Protein AF-0000000080413592 (afdb_homodimer)

Solvent-accessible surface area (backbone atoms only — not comparable to full-atom values): 13537 Å² total; per-residue (Å²): 111,74,52,71,48,70,34,29,38,57,40,75,59,96,87,38,79,43,77,42,75,23,29,29,39,35,50,70,56,34,43,33,32,10,73,42,84,45,82,90,50,17,74,83,45,43,78,46,71,44,56,49,86,39,38,70,55,75,68,53,44,76,41,54,65,94,79,42,78,62,66,44,21,32,40,46,35,25,56,42,82,40,84,34,76,42,81,45,77,44,46,40,28,27,92,36,65,69,54,31,52,51,50,34,50,54,52,32,52,43,43,49,51,47,44,70,75,53,57,64,79,81,118,110,74,52,72,47,71,34,27,37,58,40,74,59,96,88,39,79,45,76,44,75,24,28,30,38,37,50,69,56,33,41,33,33,9,72,42,85,44,82,90,50,18,74,82,45,42,79,47,72,45,57,50,85,39,38,70,56,75,69,54,44,76,42,54,64,92,79,42,79,62,68,44,22,32,40,46,36,26,58,42,81,40,83,35,75,43,80,45,77,43,45,39,27,26,92,37,65,67,53,31,52,50,51,34,50,54,52,31,51,44,42,50,51,46,43,70,74,51,57,64,79,82,116

Radius of gyration: 26.75 Å; Cα contacts (8 Å, |Δi|>4): 473; chains: 2; bounding box: 41×71×56 Å

Foldseek 3Di:
DKDKDWDWDWDQDPNDIDTHIFIWIDDDQKIWGAHDPDPVCGVVRTDDMDRNVQWPDPDKDDDDCVVPVDPPDIDTDGDDDDDDDDDDDDDDDDPDPVVVVVVCVVVVVVVVVCCVVPVPPPD/DKDKDWDWDWDQDPNDIDTHIFIWIDDDQKIWGAHDPDPVCGRVRTDDMDRNVQWPDPDKDDDDCVVPVDPPDIDTDGDDDDDDDDDDDDDDDDPDPVVVVVVCVVVVVVVVVCCVVPVPPPD

Nearest PDB structures (foldseek):
  1btk-assembly1_B  TM=5.386E-01  e=4.229E-02  Homo sapiens
  6tt2-assembly2_B  TM=5.423E-01  e=2.965E-02  Homo sapiens
  6tuh-assembly2_B  TM=6.628E-01  e=2.353E-01  Homo sapiens
  6yyg-assembly1_A  TM=5.760E-01  e=1.750E-01  Homo sapiens
  2pz1-assembly1_A  TM=4.078E-01  e=1.156E-01  Homo sapiens

pLDDT: mean 92.84, std 11.32, range [29.05, 98.88]

Secondary structure (DSSP, 8-state):
-EEEEEEEEEEEETTEEEEEEEEEEEETTEEEEES---TTTTGGGEEEEEEGGGB--SS-EEPPTTT--STTEEEEEEEEEEEEEEEEEEEEE-SSHHHHHHHHHHHHHHHHHHHHHS-----/-EEEEEEEEEEEETTEEEEEEEEEEEETTEEEEES---TTTTGGGEEEEEEGGGB--SS-EEPPTTT--STTEEEEEEEEEEEEEEEEEEEEE-SSHHHHHHHHHHHHHHHHHHHHHS-----

Structure (mmCIF, N/CA/C/O backbone):
data_AF-0000000080413592-model_v1
#
loop_
_entity.id
_entity.type
_entity.pdbx_description
1 polymer 'PH domain-containing protein'
#
loop_
_atom_site.group_PDB
_atom_site.id
_atom_site.type_symbol
_atom_site.label_atom_id
_atom_site.label_alt_id
_atom_site.label_comp_id
_atom_site.label_asym_id
_atom_site.label_entity_id
_atom_site.label_seq_id
_atom_site.pdbx_PDB_ins_code
_atom_site.Cartn_x
_atom_site.Cartn_y
_atom_site.Cartn_z
_atom_site.occupancy
_atom_site.B_iso_or_equiv
_atom_site.auth_seq_id
_atom_site.auth_comp_id
_atom_site.auth_asym_id
_atom_site.auth_atom_id
_atom_site.pdbx_PDB_model_num
ATOM 1 N N . ILE A 1 1 ? 8.672 19.172 24.125 1 90.19 1 ILE A N 1
ATOM 2 C CA . ILE A 1 1 ? 8.227 20.297 23.328 1 90.19 1 ILE A CA 1
ATOM 3 C C . ILE A 1 1 ? 6.719 20.203 23.094 1 90.19 1 ILE A C 1
ATOM 5 O O . ILE A 1 1 ? 6.211 19.141 22.703 1 90.19 1 ILE A O 1
ATOM 9 N N . ARG A 1 2 ? 6.023 21.266 23.531 1 94.88 2 ARG A N 1
ATOM 10 C CA . ARG A 1 2 ? 4.578 21.328 23.344 1 94.88 2 ARG A CA 1
ATOM 11 C C . ARG A 1 2 ? 4.16 22.719 22.875 1 94.88 2 ARG A C 1
ATOM 13 O O . ARG A 1 2 ? 4.723 23.734 23.297 1 94.88 2 ARG A O 1
ATOM 20 N N . HIS A 1 3 ? 3.273 22.844 21.984 1 97.38 3 HIS A N 1
ATOM 21 C CA . HIS A 1 3 ? 2.684 24.094 21.5 1 97.38 3 HIS A CA 1
ATOM 22 C C . HIS A 1 3 ? 1.268 23.859 20.984 1 97.38 3 HIS A C 1
ATOM 24 O O . HIS A 1 3 ? 0.966 22.797 20.438 1 97.38 3 HIS A O 1
ATOM 30 N N . GLU A 1 4 ? 0.384 24.781 21.234 1 97.44 4 GLU A N 1
ATOM 31 C CA . GLU A 1 4 ? -0.983 24.641 20.75 1 97.44 4 GLU A CA 1
ATOM 32 C C . GLU A 1 4 ? -1.531 25.969 20.25 1 97.44 4 GLU A C 1
ATOM 34 O O . GLU A 1 4 ? -1.115 27.031 20.734 1 97.44 4 GLU A O 1
ATOM 39 N N . GLY A 1 5 ? -2.381 26 19.359 1 97.44 5 GLY A N 1
ATOM 40 C CA . GLY A 1 5 ? -3.008 27.172 18.781 1 97.44 5 GLY A CA 1
ATOM 41 C C . GLY A 1 5 ? -3.82 26.859 17.531 1 97.44 5 GLY A C 1
ATOM 42 O O . GLY A 1 5 ? -3.863 25.703 17.094 1 97.44 5 GLY A O 1
ATOM 43 N N . PHE A 1 6 ? -4.48 27.875 17.031 1 97.69 6 PHE A N 1
ATOM 44 C CA . PHE A 1 6 ? -5.301 27.688 15.844 1 97.69 6 PHE A CA 1
ATOM 45 C C . PHE A 1 6 ? -4.43 27.625 14.594 1 97.69 6 PHE A C 1
ATOM 47 O O . PHE A 1 6 ? -3.496 28.422 14.445 1 97.69 6 PHE A O 1
ATOM 54 N N . LEU A 1 7 ? -4.676 26.672 13.695 1 98.5 7 LEU A N 1
ATOM 55 C CA . LEU A 1 7 ? -4.207 26.594 12.32 1 98.5 7 LEU A CA 1
ATOM 56 C C . LEU A 1 7 ? -5.348 26.219 11.375 1 98.5 7 LEU A C 1
ATOM 58 O O . LEU A 1 7 ? -6.363 25.688 11.812 1 98.5 7 LEU A O 1
ATOM 62 N N . THR A 1 8 ? -5.168 26.641 10.188 1 98.5 8 THR A N 1
ATOM 63 C CA . THR A 1 8 ? -6.113 26.234 9.156 1 98.5 8 THR A CA 1
ATOM 64 C C . THR A 1 8 ? -5.465 25.25 8.195 1 98.5 8 THR A C 1
ATOM 66 O O . THR A 1 8 ? -4.512 25.578 7.492 1 98.5 8 THR A O 1
ATOM 69 N N . LEU A 1 9 ? -5.992 23.969 8.227 1 98.5 9 LEU A N 1
ATOM 70 C CA . LEU A 1 9 ? -5.438 22.875 7.445 1 98.5 9 LEU A CA 1
ATOM 71 C C . LEU A 1 9 ? -6.125 22.766 6.09 1 98.5 9 LEU A C 1
ATOM 73 O O . LEU A 1 9 ? -7.355 22.781 6.008 1 98.5 9 LEU A O 1
ATOM 77 N N . PHE A 1 10 ? -5.289 22.688 5.035 1 98.31 10 PHE A N 1
ATOM 78 C CA . PHE A 1 10 ? -5.836 22.391 3.719 1 98.31 10 PHE A CA 1
ATOM 79 C C . PHE A 1 10 ? -6.188 20.906 3.6 1 98.31 10 PHE A C 1
ATOM 81 O O . PHE A 1 10 ? -5.348 20.047 3.859 1 98.31 10 PHE A O 1
ATOM 88 N N . GLN A 1 11 ? -7.418 20.547 3.275 1 96.06 11 GLN A N 1
ATOM 89 C CA . GLN A 1 11 ? -7.906 19.188 3.098 1 96.06 11 GLN A CA 1
ATOM 90 C C . GLN A 1 11 ? -8.508 19 1.711 1 96.06 11 GLN A C 1
ATOM 92 O O . GLN A 1 11 ? -9.18 19.891 1.19 1 96.06 11 GLN A O 1
ATOM 97 N N . GLU A 1 12 ? -8.078 17.859 1.095 1 92.19 12 GLU A N 1
ATOM 98 C CA . GLU A 1 12 ? -8.781 17.469 -0.126 1 92.19 12 GLU A CA 1
ATOM 99 C C . GLU A 1 12 ? -9.906 16.484 0.175 1 92.19 12 GLU A C 1
ATOM 101 O O . GLU A 1 12 ? -9.664 15.383 0.671 1 92.19 12 GLU A O 1
ATOM 106 N N . ILE A 1 13 ? -11.062 16.797 0.027 1 88.44 13 ILE A N 1
ATOM 107 C CA . ILE A 1 13 ? -12.234 15.953 0.249 1 88.44 13 ILE A CA 1
ATOM 108 C C . ILE A 1 13 ? -12.945 15.703 -1.077 1 88.44 13 ILE A C 1
ATOM 110 O O . ILE A 1 13 ? -13.5 16.625 -1.677 1 88.44 13 ILE A O 1
ATOM 114 N N . GLY A 1 14 ? -12.914 14.391 -1.53 1 88.44 14 GLY A N 1
ATOM 115 C CA . GLY A 1 14 ? -13.586 14.039 -2.771 1 88.44 14 GLY A CA 1
ATOM 116 C C . GLY A 1 14 ? -13.031 14.773 -3.979 1 88.44 14 GLY A C 1
ATOM 117 O O . GLY A 1 14 ? -13.781 15.125 -4.891 1 88.44 14 GLY A O 1
ATOM 118 N N . GLY A 1 15 ? -11.82 15.281 -4.023 1 89.19 15 GLY A N 1
ATOM 119 C CA . GLY A 1 15 ? -11.203 15.984 -5.137 1 89.19 15 GLY A CA 1
ATOM 120 C C . GLY A 1 15 ? -11.312 17.5 -5.023 1 89.19 15 GLY A C 1
ATOM 121 O O . GLY A 1 15 ? -10.828 18.219 -5.895 1 89.19 15 GLY A O 1
ATOM 122 N N . PHE A 1 16 ? -12 17.922 -3.951 1 92.81 16 PHE A N 1
ATOM 123 C CA . PHE A 1 16 ? -12.148 19.344 -3.713 1 92.81 16 PHE A CA 1
ATOM 124 C C . PHE A 1 16 ? -11.281 19.781 -2.535 1 92.81 16 PHE A C 1
ATOM 126 O O . PHE A 1 16 ? -11.203 19.094 -1.521 1 92.81 16 PHE A O 1
ATOM 133 N N . GLY A 1 17 ? -10.633 20.844 -2.799 1 94.5 17 GLY A N 1
ATOM 134 C CA . GLY A 1 17 ? -9.805 21.406 -1.747 1 94.5 17 GLY A CA 1
ATOM 135 C C . GLY A 1 17 ? -10.562 22.328 -0.811 1 94.5 17 GLY A C 1
ATOM 136 O O . GLY A 1 17 ? -11.375 23.141 -1.257 1 94.5 17 GLY A O 1
ATOM 137 N N . ALA A 1 18 ? -10.469 22.141 0.498 1 96.5 18 ALA A N 1
ATOM 138 C CA . ALA A 1 18 ? -11.07 22.984 1.528 1 96.5 18 ALA A CA 1
ATOM 139 C C . ALA A 1 18 ? -10.078 23.281 2.643 1 96.5 18 ALA A C 1
ATOM 141 O O . ALA A 1 18 ? -9.211 22.469 2.949 1 96.5 18 ALA A O 1
ATOM 142 N N . TRP A 1 19 ? -10.164 24.578 3.145 1 97.75 19 TRP A N 1
ATOM 143 C CA . TRP A 1 19 ? -9.391 24.953 4.324 1 97.75 19 TRP A CA 1
ATOM 144 C C . TRP A 1 19 ? -10.211 24.766 5.594 1 97.75 19 TRP A C 1
ATOM 146 O O . TRP A 1 19 ? -11.336 25.266 5.688 1 97.75 19 TRP A O 1
ATOM 156 N N . LYS A 1 20 ? -9.68 24.016 6.551 1 97.44 20 LYS A N 1
ATOM 157 C CA . LYS A 1 20 ? -10.391 23.766 7.801 1 97.44 20 LYS A CA 1
ATOM 158 C C . LYS A 1 20 ? -9.617 24.312 9 1 97.44 20 LYS A C 1
ATOM 160 O O . LYS A 1 20 ? -8.516 23.844 9.297 1 97.44 20 LYS A O 1
ATOM 165 N N . ARG A 1 21 ? -10.281 25.281 9.617 1 97.69 21 ARG A N 1
ATOM 166 C CA . ARG A 1 21 ? -9.68 25.828 10.828 1 97.69 21 ARG A CA 1
ATOM 167 C C . ARG A 1 21 ? -9.82 24.859 11.992 1 97.69 21 ARG A C 1
ATOM 169 O O . ARG A 1 21 ? -10.898 24.312 12.227 1 97.69 21 ARG A O 1
ATOM 176 N N . ALA A 1 22 ? -8.719 24.641 12.734 1 97.69 22 ALA A N 1
ATOM 177 C CA . ALA A 1 22 ? -8.711 23.656 13.82 1 97.69 22 ALA A CA 1
ATOM 178 C C . ALA A 1 22 ? -7.75 24.078 14.93 1 97.69 22 ALA A C 1
ATOM 180 O O . ALA A 1 22 ? -6.867 24.906 14.719 1 97.69 22 ALA A O 1
ATOM 181 N N . TRP A 1 23 ? -8.141 23.578 16.141 1 97.62 23 TRP A N 1
ATOM 182 C CA . TRP A 1 23 ? -7.172 23.688 17.219 1 97.62 23 TRP A CA 1
ATOM 183 C C . TRP A 1 23 ? -6.051 22.656 17.047 1 97.62 23 TRP A C 1
ATOM 185 O O . TRP A 1 23 ? -6.301 21.453 17.047 1 97.62 23 TRP A O 1
ATOM 195 N N . CYS A 1 24 ? -4.832 23.109 16.891 1 98.25 24 CYS A N 1
ATOM 196 C CA . CYS A 1 24 ? -3.689 22.25 16.609 1 98.25 24 CYS A CA 1
ATOM 197 C C . CYS A 1 24 ? -2.834 22.062 17.859 1 98.25 24 CYS A C 1
ATOM 199 O O . CYS A 1 24 ? -2.553 23.016 18.578 1 98.25 24 CYS A O 1
ATOM 201 N N . ILE A 1 25 ? -2.518 20.828 18.094 1 97.5 25 ILE A N 1
ATOM 202 C CA . ILE A 1 25 ? -1.703 20.484 19.266 1 97.5 25 ILE A CA 1
ATOM 203 C C . ILE A 1 25 ? -0.419 19.797 18.812 1 97.5 25 ILE A C 1
ATOM 205 O O . ILE A 1 25 ? -0.463 18.719 18.203 1 97.5 25 ILE A O 1
ATOM 209 N N . LEU A 1 26 ? 0.716 20.453 19.078 1 97.94 26 LEU A N 1
ATOM 210 C CA . LEU A 1 26 ? 2.018 19.797 18.953 1 97.94 26 LEU A CA 1
ATOM 211 C C . LEU A 1 26 ? 2.449 19.188 20.281 1 97.94 26 LEU A C 1
ATOM 213 O O . LEU A 1 26 ? 2.652 19.891 21.266 1 97.94 26 LEU A O 1
ATOM 217 N N . LYS A 1 27 ? 2.449 17.938 20.297 1 96.19 27 LYS A N 1
ATOM 218 C CA . LYS A 1 27 ? 2.904 17.188 21.453 1 96.19 27 LYS A CA 1
ATOM 219 C C . LYS A 1 27 ? 3.842 16.047 21.047 1 96.19 27 LYS A C 1
ATOM 221 O O . LYS A 1 27 ? 3.439 15.141 20.328 1 96.19 27 LYS A O 1
ATOM 226 N N . GLY A 1 28 ? 5.086 16.078 21.672 1 95.56 28 GLY A N 1
ATOM 227 C CA . GLY A 1 28 ? 6.082 15.164 21.141 1 95.56 28 GLY A CA 1
ATOM 228 C C . GLY A 1 28 ? 6.383 15.383 19.672 1 95.56 28 GLY A C 1
ATOM 229 O O . GLY A 1 28 ? 6.75 16.5 19.266 1 95.56 28 GLY A O 1
ATOM 230 N N . HIS A 1 29 ? 6.262 14.375 18.891 1 96.69 29 HIS A N 1
ATOM 231 C CA . HIS A 1 29 ? 6.508 14.516 17.453 1 96.69 29 HIS A CA 1
ATOM 232 C C . HIS A 1 29 ? 5.211 14.398 16.656 1 96.69 29 HIS A C 1
ATOM 234 O O . HIS A 1 29 ? 5.234 14.094 15.469 1 96.69 29 HIS A O 1
ATOM 240 N N . HIS A 1 30 ? 4.09 14.617 17.297 1 97.44 30 HIS A N 1
ATOM 241 C CA . HIS A 1 30 ? 2.791 14.562 16.641 1 97.44 30 HIS A CA 1
ATOM 242 C C . HIS A 1 30 ? 2.141 15.945 16.594 1 97.44 30 HIS A C 1
ATOM 244 O O . HIS A 1 30 ? 2.148 16.672 17.594 1 97.44 30 HIS A O 1
ATOM 250 N N . LEU A 1 31 ? 1.635 16.328 15.414 1 97.94 31 LEU A N 1
ATOM 251 C CA . LEU A 1 31 ? 0.744 17.469 15.227 1 97.94 31 LEU A CA 1
ATOM 252 C C . LEU A 1 31 ? -0.7 17 15.055 1 97.94 31 LEU A C 1
ATOM 254 O O . LEU A 1 31 ? -1.047 16.391 14.039 1 97.94 31 LEU A O 1
ATOM 258 N N . SER A 1 32 ? -1.569 17.266 16.016 1 97.62 32 SER A N 1
ATOM 259 C CA . SER A 1 32 ? -2.967 16.844 15.961 1 97.62 32 SER A CA 1
ATOM 260 C C . SER A 1 32 ? -3.893 18.031 15.742 1 97.62 32 SER A C 1
ATOM 262 O O . SER A 1 32 ? -3.705 19.094 16.344 1 97.62 32 SER A O 1
ATOM 264 N N . PHE A 1 33 ? -4.789 17.891 14.82 1 98.06 33 PHE A N 1
ATOM 265 C CA . PHE A 1 33 ? -5.789 18.891 14.508 1 98.06 33 PHE A CA 1
ATOM 266 C C . PHE A 1 33 ? -7.148 18.5 15.07 1 98.06 33 PHE A C 1
ATOM 268 O O . PHE A 1 33 ? -7.723 17.484 14.672 1 98.06 33 PHE A O 1
ATOM 275 N N . CYS A 1 34 ? -7.629 19.312 16.031 1 97.38 34 CYS A N 1
ATOM 276 C CA . CYS A 1 34 ? -8.82 18.984 16.797 1 97.38 34 CYS A CA 1
ATOM 277 C C . CYS A 1 34 ? -9.891 20.062 16.625 1 97.38 34 CYS A C 1
ATOM 279 O O . CYS A 1 34 ? -9.578 21.203 16.266 1 97.38 34 CYS A O 1
ATOM 281 N N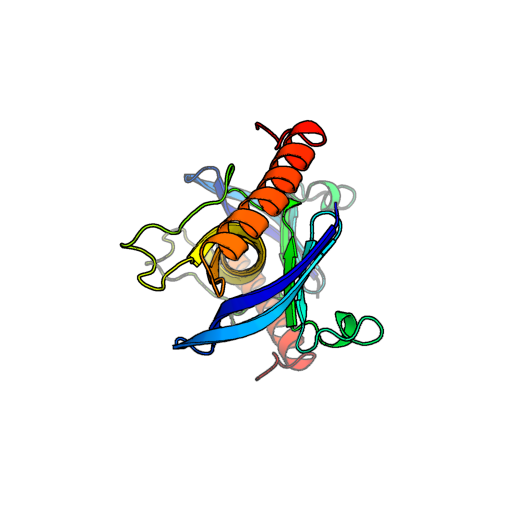 . CYS A 1 35 ? -11.094 19.734 16.812 1 94.25 35 CYS A N 1
ATOM 282 C CA . CYS A 1 35 ? -12.211 20.641 16.531 1 94.25 35 CYS A CA 1
ATOM 283 C C . CYS A 1 35 ? -12.289 21.75 17.562 1 94.25 35 CYS A C 1
ATOM 285 O O . CYS A 1 35 ? -12.719 22.859 17.25 1 94.25 35 CYS A O 1
ATOM 287 N N . TYR A 1 36 ? -11.828 21.453 18.797 1 89.12 36 TYR A N 1
ATOM 288 C CA . TYR A 1 36 ? -12.016 22.453 19.844 1 89.12 36 TYR A CA 1
ATOM 289 C C . TYR A 1 36 ? -10.797 22.5 20.766 1 89.12 36 TYR A C 1
ATOM 291 O O . TYR A 1 36 ? -10.109 21.484 20.953 1 89.12 36 TYR A O 1
ATOM 299 N N . PRO A 1 37 ? -10.484 23.734 21.406 1 89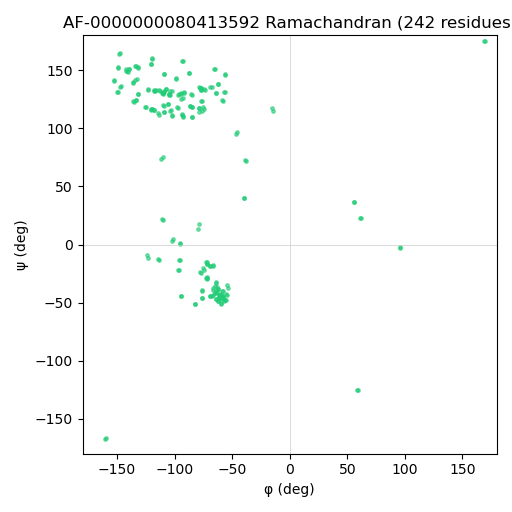.44 37 PRO A N 1
ATOM 300 C CA . PRO A 1 37 ? -9.32 23.922 22.281 1 89.44 37 PRO A CA 1
ATOM 301 C C . PRO A 1 37 ? -9.547 23.375 23.688 1 89.44 37 PRO A C 1
ATOM 303 O O . PRO A 1 37 ? -8.688 23.516 24.562 1 89.44 37 PRO A O 1
ATOM 306 N N . ASP A 1 38 ? -10.609 22.578 23.891 1 86.06 38 ASP A N 1
ATOM 307 C CA . ASP A 1 38 ? -10.883 22.062 25.219 1 86.06 38 ASP A CA 1
ATOM 308 C C . ASP A 1 38 ? -9.938 20.922 25.578 1 86.06 38 ASP A C 1
ATOM 310 O O . ASP A 1 38 ? -9.953 19.875 24.938 1 86.06 38 ASP A O 1
ATOM 314 N N . PRO A 1 39 ? -9.086 21.156 26.594 1 79.75 39 PRO A N 1
ATOM 315 C CA . PRO A 1 39 ? -8.055 20.172 26.953 1 79.75 39 PRO A CA 1
ATOM 316 C C . PRO A 1 39 ? -8.641 18.781 27.234 1 79.75 39 PRO A C 1
ATOM 318 O O . PRO A 1 39 ? -8.008 17.766 26.938 1 79.75 39 PRO A O 1
ATOM 321 N N . GLU A 1 40 ? -9.82 18.734 27.797 1 80.25 40 GLU A N 1
ATOM 322 C CA . GLU A 1 40 ? -10.414 17.453 28.188 1 80.25 40 GLU A CA 1
ATOM 323 C C . GLU A 1 40 ? -10.984 16.719 27 1 80.25 40 GLU A C 1
ATOM 325 O O . GLU A 1 40 ? -11.062 15.484 27 1 80.25 40 GLU A O 1
ATOM 330 N N . ARG A 1 41 ? -11.305 17.406 25.984 1 82.56 41 ARG A N 1
ATOM 331 C CA . ARG A 1 41 ? -12.07 16.766 24.922 1 82.56 41 ARG A CA 1
ATOM 332 C C . ARG A 1 41 ? -11.344 16.891 23.578 1 82.56 41 ARG A C 1
ATOM 334 O O . ARG A 1 41 ? -11.734 16.25 22.594 1 82.56 41 ARG A O 1
ATOM 341 N N . ALA A 1 42 ? -10.289 17.688 23.594 1 81.88 42 ALA A N 1
ATOM 342 C CA . ALA A 1 42 ? -9.688 18.062 22.328 1 81.88 42 ALA A CA 1
ATOM 343 C C . ALA A 1 42 ? -9.203 16.844 21.562 1 81.88 42 ALA A C 1
ATOM 345 O O . ALA A 1 42 ? -9.562 16.656 20.391 1 81.88 42 ALA A O 1
ATOM 346 N N . MET A 1 43 ? -8.5 15.984 22.312 1 85.81 43 MET A N 1
ATOM 347 C CA . MET A 1 43 ? -7.883 14.859 21.625 1 85.81 43 MET A CA 1
ATOM 348 C C . MET A 1 43 ? -8.938 13.953 21 1 85.81 43 MET A C 1
ATOM 350 O O . MET A 1 43 ? -8.742 13.438 19.891 1 85.81 43 MET A O 1
ATOM 354 N N . ALA A 1 44 ? -10.07 13.82 21.719 1 87.94 44 ALA A N 1
ATOM 355 C CA . ALA A 1 44 ? -11.141 12.953 21.234 1 87.94 44 ALA A CA 1
ATOM 356 C C . ALA A 1 44 ? -11.758 13.516 19.953 1 87.94 44 ALA A C 1
ATOM 358 O O . ALA A 1 44 ? -12.414 12.789 19.203 1 87.94 44 ALA A O 1
ATOM 359 N N . SER A 1 45 ? -11.539 14.781 19.688 1 91.06 45 SER A N 1
ATOM 360 C CA . SER A 1 45 ? -12.18 15.438 18.562 1 91.06 45 SER A CA 1
ATOM 361 C C . SER A 1 45 ? -11.211 15.594 17.391 1 91.06 45 SER A C 1
ATOM 363 O O . SER A 1 45 ? -11.547 16.203 16.375 1 91.06 45 SER A O 1
ATOM 365 N N . CYS A 1 46 ? -10.031 15.086 17.516 1 94.88 46 CYS A N 1
ATOM 366 C CA . CYS A 1 46 ? -9.016 15.258 16.484 1 94.88 46 CYS A CA 1
ATOM 367 C C . CYS A 1 46 ? -9.398 14.516 15.203 1 94.88 46 CYS A C 1
ATOM 369 O O . CYS A 1 46 ? -9.891 13.391 15.266 1 94.88 46 CYS A O 1
ATOM 371 N N . PHE A 1 47 ? -9.211 15.195 14.094 1 94.94 47 PHE A N 1
ATOM 372 C CA . PHE A 1 47 ? -9.609 14.586 12.828 1 94.94 47 PHE A CA 1
ATOM 373 C C . PHE A 1 47 ? -8.391 14.328 11.953 1 94.94 47 PHE A C 1
ATOM 375 O O . PHE A 1 47 ? -8.484 13.609 10.953 1 94.94 47 PHE A O 1
ATOM 382 N N . GLU A 1 48 ? -7.27 14.852 12.25 1 96.06 48 GLU A N 1
ATOM 383 C CA . GLU A 1 48 ? -6.023 14.641 11.516 1 96.06 48 GLU A CA 1
ATOM 384 C C . GLU A 1 48 ? -4.82 14.68 12.461 1 96.06 48 GLU A C 1
ATOM 386 O O . GLU A 1 48 ? -4.766 15.508 13.367 1 96.06 48 GLU A O 1
ATOM 391 N N . THR A 1 49 ? -3.949 13.773 12.281 1 96.62 49 THR A N 1
ATOM 392 C CA . THR A 1 49 ? -2.682 13.773 13 1 96.62 49 THR A CA 1
ATOM 393 C C . THR A 1 49 ? -1.513 13.562 12.047 1 96.62 49 THR A C 1
ATOM 395 O O . THR A 1 49 ? -1.539 12.648 11.219 1 96.62 49 THR A O 1
ATOM 398 N N . ILE A 1 50 ? -0.553 14.398 12.133 1 97.44 50 ILE A N 1
ATOM 399 C CA . ILE A 1 50 ? 0.666 14.297 11.336 1 97.44 50 ILE A CA 1
ATOM 400 C C . ILE A 1 50 ? 1.817 13.812 12.211 1 97.44 50 ILE A C 1
ATOM 402 O O . ILE A 1 50 ? 2.098 14.391 13.266 1 97.44 50 ILE A O 1
ATOM 406 N N . ASP A 1 51 ? 2.391 12.727 11.852 1 97.12 51 ASP A N 1
ATOM 407 C CA . ASP A 1 51 ? 3.586 12.219 12.516 1 97.12 51 ASP A CA 1
ATOM 408 C C . ASP A 1 51 ? 4.848 12.859 11.945 1 97.12 51 ASP A C 1
ATOM 410 O O . ASP A 1 51 ? 5.277 12.516 10.844 1 97.12 51 ASP A O 1
ATOM 414 N N . LEU A 1 52 ? 5.48 13.695 12.695 1 97.06 52 LEU A N 1
ATOM 415 C CA . LEU A 1 52 ? 6.633 14.453 12.219 1 97.06 52 LEU A CA 1
ATOM 416 C C . LEU A 1 52 ? 7.852 13.547 12.062 1 97.06 52 LEU A C 1
ATOM 418 O O . LEU A 1 52 ? 8.82 13.922 11.398 1 97.06 52 LEU A O 1
ATOM 422 N N . SER A 1 53 ? 7.836 12.344 12.68 1 95.5 53 SER A N 1
ATOM 423 C CA . SER A 1 53 ? 8.93 11.391 12.492 1 95.5 53 SER A CA 1
ATOM 424 C C . SER A 1 53 ? 8.93 10.828 11.07 1 95.5 53 SER A C 1
ATOM 426 O O . SER A 1 53 ? 9.938 10.273 10.617 1 95.5 53 SER A O 1
ATOM 428 N N . GLU A 1 54 ? 7.773 10.961 10.391 1 95.75 54 GLU A N 1
ATOM 429 C CA . GLU A 1 54 ? 7.645 10.508 9.016 1 95.75 54 GLU A CA 1
ATOM 430 C C . GLU A 1 54 ? 7.887 11.648 8.031 1 95.75 54 GLU A C 1
ATOM 432 O O . GLU A 1 54 ? 7.754 11.469 6.816 1 95.75 54 GLU A O 1
ATOM 437 N N . CYS A 1 55 ? 8.188 12.852 8.562 1 96.62 55 CYS A N 1
ATOM 438 C CA . CYS A 1 55 ? 8.344 14.031 7.723 1 96.62 55 CYS A CA 1
ATOM 439 C C . CYS A 1 55 ? 9.688 14.023 7.008 1 96.62 55 CYS A C 1
ATOM 441 O O . CYS A 1 55 ? 10.727 13.781 7.625 1 96.62 55 CYS A O 1
ATOM 443 N N . ILE A 1 56 ? 9.648 14.297 5.699 1 95.88 56 ILE A N 1
ATOM 444 C CA . ILE A 1 56 ? 10.875 14.328 4.922 1 95.88 56 ILE A CA 1
ATOM 445 C C . ILE A 1 56 ? 11.375 15.766 4.793 1 95.88 56 ILE A C 1
ATOM 447 O O . ILE A 1 56 ? 12.539 16 4.473 1 95.88 56 ILE A O 1
ATOM 451 N N . THR A 1 57 ? 10.508 16.766 4.965 1 96.5 57 THR A N 1
ATOM 452 C CA . THR A 1 57 ? 10.906 18.172 4.98 1 96.5 57 THR A CA 1
ATOM 453 C C . THR A 1 57 ? 11.922 18.422 6.09 1 96.5 57 THR A C 1
ATOM 455 O O . THR A 1 57 ? 11.672 18.109 7.254 1 96.5 57 THR A O 1
ATOM 458 N N . ARG A 1 58 ? 13.055 18.938 5.789 1 95.06 58 ARG A N 1
ATOM 459 C CA . ARG A 1 58 ? 14.133 19.172 6.754 1 95.06 58 ARG A CA 1
ATOM 460 C C . ARG A 1 58 ? 13.836 20.391 7.621 1 95.06 58 ARG A C 1
ATOM 462 O O . ARG A 1 58 ? 14.078 20.375 8.828 1 95.06 58 ARG A O 1
ATOM 469 N N . GLU A 1 59 ? 13.414 21.438 6.969 1 97.44 59 GLU A N 1
ATOM 470 C CA . GLU A 1 59 ? 13.047 22.688 7.633 1 97.44 59 GLU A CA 1
ATOM 471 C C . GLU A 1 59 ? 11.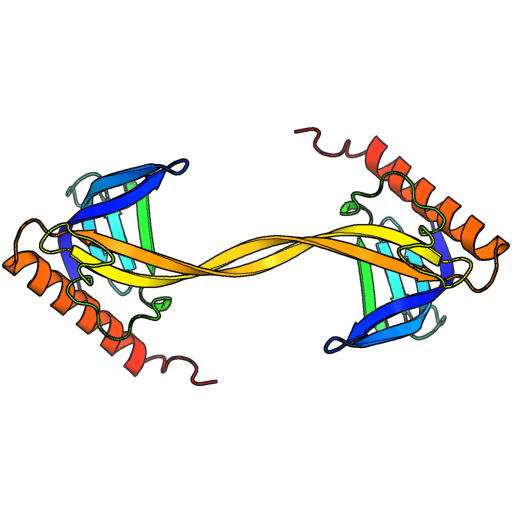75 23.25 7.062 1 97.44 59 GLU A C 1
ATOM 473 O O . GLU A 1 59 ? 11.648 23.469 5.855 1 97.44 59 GLU A O 1
ATOM 478 N N . VAL A 1 60 ? 10.773 23.453 7.941 1 98.19 60 VAL A N 1
ATOM 479 C CA . VAL A 1 60 ? 9.508 23.984 7.43 1 98.19 60 VAL A CA 1
ATOM 480 C C . VAL A 1 60 ? 9.555 25.516 7.398 1 98.19 60 VAL A C 1
ATOM 482 O O . VAL A 1 60 ? 10.242 26.125 8.219 1 98.19 60 VAL A O 1
ATOM 485 N N . GLY A 1 61 ? 8.953 26.125 6.535 1 97.75 61 GLY A N 1
ATOM 486 C CA . GLY A 1 61 ? 8.812 27.562 6.355 1 97.75 61 GLY A CA 1
ATOM 487 C C . GLY A 1 61 ? 7.637 27.938 5.473 1 97.75 61 GLY A C 1
ATOM 488 O O . GLY A 1 61 ? 6.727 27.141 5.262 1 97.75 61 GLY A O 1
ATOM 489 N N . LEU A 1 62 ? 7.629 29.203 5.062 1 98.06 62 LEU A N 1
ATOM 490 C CA . LEU A 1 62 ? 6.559 29.703 4.207 1 98.06 62 LEU A CA 1
ATOM 491 C C . LEU A 1 62 ? 6.453 28.891 2.928 1 98.06 62 LEU A C 1
ATOM 493 O O . LEU A 1 62 ? 7.461 28.609 2.273 1 98.06 62 LEU A O 1
ATOM 497 N N . ALA A 1 63 ? 5.234 28.453 2.578 1 98.38 63 ALA A N 1
ATOM 498 C CA . ALA A 1 63 ? 4.992 27.703 1.346 1 98.38 63 ALA A CA 1
ATOM 499 C C . ALA A 1 63 ? 5.324 28.547 0.12 1 98.38 63 ALA A C 1
ATOM 501 O O . ALA A 1 63 ? 5.035 29.75 0.087 1 98.38 63 ALA A O 1
ATOM 502 N N . PRO A 1 64 ? 5.98 27.922 -0.882 1 97.12 64 PRO A N 1
ATOM 503 C CA . PRO A 1 64 ? 6.199 28.672 -2.131 1 97.12 64 PRO A CA 1
ATOM 504 C C . PRO A 1 64 ? 4.902 29.188 -2.738 1 97.12 64 PRO A C 1
ATOM 506 O O . PRO A 1 64 ? 3.863 28.531 -2.658 1 97.12 64 PRO A O 1
ATOM 509 N N . LYS A 1 65 ? 4.996 30.344 -3.369 1 95.62 65 LYS A N 1
ATOM 510 C CA . LYS A 1 65 ? 3.822 31.031 -3.904 1 95.62 65 LYS A CA 1
ATOM 511 C C . LYS A 1 65 ? 3.16 30.203 -5.004 1 95.62 65 LYS A C 1
ATOM 513 O O . LYS A 1 65 ? 1.945 30.281 -5.199 1 95.62 65 LYS A O 1
ATOM 518 N N . ASP A 1 66 ? 3.934 29.453 -5.773 1 96.94 66 ASP A N 1
ATOM 519 C CA . ASP A 1 66 ? 3.393 28.625 -6.852 1 96.94 66 ASP A CA 1
ATOM 520 C C . ASP A 1 66 ? 2.641 27.422 -6.297 1 96.94 66 ASP A C 1
ATOM 522 O O . ASP A 1 66 ? 1.906 26.75 -7.027 1 96.94 66 ASP A O 1
ATOM 526 N N . VAL A 1 67 ? 2.805 27.094 -5.035 1 96.44 67 VAL A N 1
ATOM 527 C CA . VAL A 1 67 ? 2.111 25.984 -4.383 1 96.44 67 VAL A CA 1
ATOM 528 C C . VAL A 1 67 ? 0.854 26.5 -3.686 1 96.44 67 VAL A C 1
ATOM 530 O O . VAL A 1 67 ? -0.207 25.875 -3.762 1 96.44 67 VAL A O 1
ATOM 533 N N . CYS A 1 68 ? 0.972 27.562 -3.014 1 97.5 68 CYS A N 1
ATOM 534 C CA . CYS A 1 68 ? -0.141 28.094 -2.242 1 97.5 68 CYS A CA 1
ATOM 535 C C . CYS A 1 68 ? -0.059 29.609 -2.154 1 97.5 68 CYS A C 1
ATOM 537 O O . CYS A 1 68 ? 0.978 30.172 -1.776 1 97.5 68 CYS A O 1
ATOM 539 N N . VAL A 1 69 ? -1.166 30.344 -2.439 1 96 69 VAL A N 1
ATOM 540 C CA . VAL A 1 69 ? -1.211 31.797 -2.449 1 96 69 VAL A CA 1
ATOM 541 C C . VAL A 1 69 ? -1.724 32.312 -1.104 1 96 69 VAL A C 1
ATOM 543 O O . VAL A 1 69 ? -1.617 33.5 -0.802 1 96 69 VAL A O 1
ATOM 546 N N . ARG A 1 70 ? -2.27 31.438 -0.31 1 97.38 70 ARG A N 1
ATOM 547 C CA . ARG A 1 70 ? -2.75 31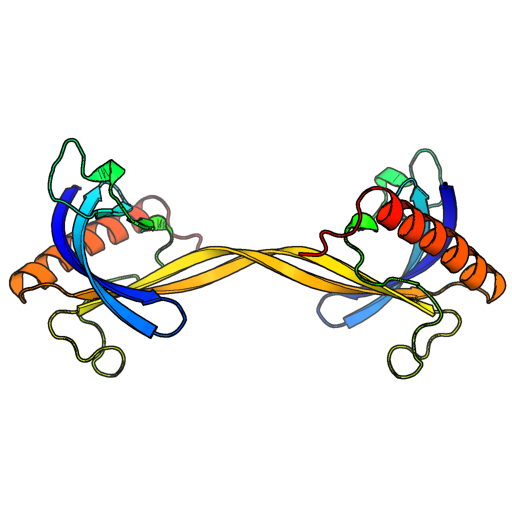.844 1.009 1 97.38 70 ARG A CA 1
ATOM 548 C C . ARG A 1 70 ? -1.601 32.312 1.888 1 97.38 70 ARG A C 1
ATOM 550 O O . ARG A 1 70 ? -0.574 31.656 2.002 1 97.38 70 ARG A O 1
ATOM 557 N N . THR A 1 71 ? -1.783 33.5 2.502 1 97.38 71 THR A N 1
ATOM 558 C CA . THR A 1 71 ? -0.731 34.125 3.295 1 97.38 71 THR A CA 1
ATOM 559 C C . THR A 1 71 ? -0.414 33.281 4.527 1 97.38 71 THR A C 1
ATOM 561 O O . THR A 1 71 ? -1.289 32.594 5.062 1 97.38 71 THR A O 1
ATOM 564 N N . ASP A 1 72 ? 0.788 33.344 4.988 1 98.44 72 ASP A N 1
ATOM 565 C CA . ASP A 1 72 ? 1.277 32.75 6.227 1 98.44 72 ASP A CA 1
ATOM 566 C C . ASP A 1 72 ? 1 31.234 6.254 1 98.44 72 ASP A C 1
ATOM 568 O O . ASP A 1 72 ? 0.574 30.703 7.281 1 98.44 72 ASP A O 1
ATOM 572 N N . THR A 1 73 ? 1.113 30.594 5.078 1 98.81 73 THR A N 1
ATOM 573 C CA . THR A 1 73 ? 0.917 29.156 4.938 1 98.81 73 THR A CA 1
ATOM 574 C C . THR A 1 73 ? 2.254 28.422 4.977 1 98.81 73 THR A C 1
ATOM 576 O O . THR A 1 73 ? 3.199 28.797 4.285 1 98.81 73 THR A O 1
ATOM 579 N N . VAL A 1 74 ? 2.336 27.406 5.824 1 98.75 74 VAL A N 1
ATOM 580 C CA . VAL A 1 74 ? 3.506 26.547 5.965 1 98.75 74 VAL A CA 1
ATOM 581 C C . VAL A 1 74 ? 3.293 25.25 5.184 1 98.75 74 VAL A C 1
ATOM 583 O O . VAL A 1 74 ? 2.191 24.703 5.18 1 98.75 74 VAL A O 1
ATOM 586 N N . MET A 1 75 ? 4.328 24.734 4.574 1 98.44 75 MET A N 1
ATOM 587 C CA . MET A 1 75 ? 4.254 23.484 3.828 1 98.44 75 MET A CA 1
ATOM 588 C C . MET A 1 75 ? 5.172 22.438 4.441 1 98.44 75 MET A C 1
ATOM 590 O O . MET A 1 75 ? 6.305 22.734 4.816 1 98.44 75 MET A O 1
ATOM 594 N N . LEU A 1 76 ? 4.625 21.234 4.625 1 97.62 76 LEU A N 1
ATOM 595 C CA . LEU A 1 76 ? 5.508 20.125 4.973 1 97.62 76 LEU A CA 1
ATOM 596 C C . LEU A 1 76 ? 5.074 18.844 4.266 1 97.62 76 LEU A C 1
ATOM 598 O O . LEU A 1 76 ? 3.914 18.703 3.863 1 97.62 76 LEU A O 1
ATOM 602 N N . GLU A 1 77 ? 6.039 18.031 3.979 1 97.81 77 GLU A N 1
ATOM 603 C CA . GLU A 1 77 ? 5.824 16.75 3.307 1 97.81 77 GLU A CA 1
ATOM 604 C C . GLU A 1 77 ? 6.23 15.586 4.199 1 97.81 77 GLU A C 1
ATOM 606 O O . GLU A 1 77 ? 7.297 15.609 4.816 1 97.81 77 GLU A O 1
ATOM 611 N N . CYS A 1 78 ? 5.375 14.586 4.297 1 97 78 CYS A N 1
ATOM 612 C CA . CYS A 1 78 ? 5.629 13.398 5.109 1 97 78 CYS A CA 1
ATOM 613 C C . CYS A 1 78 ? 5.348 12.125 4.316 1 97 78 CYS A C 1
ATOM 615 O O . CYS A 1 78 ? 4.566 12.148 3.361 1 97 78 CYS A O 1
ATOM 617 N N . ARG A 1 79 ? 6.094 11.062 4.727 1 95 79 ARG A N 1
ATOM 618 C CA . ARG A 1 79 ? 5.762 9.75 4.191 1 95 79 ARG A CA 1
ATOM 619 C C . ARG A 1 79 ? 4.531 9.172 4.883 1 95 79 ARG A C 1
ATOM 621 O O . ARG A 1 79 ? 4.375 9.305 6.098 1 95 79 ARG A O 1
ATOM 628 N N . ARG A 1 80 ? 3.639 8.641 4.156 1 92.5 80 ARG A N 1
ATOM 629 C CA . ARG A 1 80 ? 2.5 7.898 4.688 1 92.5 80 ARG A CA 1
ATOM 630 C C . ARG A 1 80 ? 2.422 6.5 4.082 1 92.5 80 ARG A C 1
ATOM 632 O O . ARG A 1 80 ? 2.479 6.344 2.859 1 92.5 80 ARG A O 1
ATOM 639 N N . VAL A 1 81 ? 2.539 5.527 4.973 1 87.56 81 VAL A N 1
ATOM 640 C CA . VAL A 1 81 ? 2.471 4.137 4.539 1 87.56 81 VAL A CA 1
ATOM 641 C C . VAL A 1 81 ? 1.013 3.734 4.324 1 87.56 81 VAL A C 1
ATOM 643 O O . VAL A 1 81 ? 0.167 3.949 5.195 1 87.56 81 VAL A O 1
ATOM 646 N N . GLY A 1 82 ? 0.689 3.402 3.18 1 83.88 82 GLY A N 1
ATOM 647 C CA . GLY A 1 82 ? -0.636 2.896 2.857 1 83.88 82 GLY A CA 1
ATOM 648 C C . GLY A 1 82 ? -0.615 1.494 2.279 1 83.88 82 GLY A C 1
ATOM 649 O O . GLY A 1 82 ? 0.455 0.911 2.092 1 83.88 82 GLY A O 1
ATOM 650 N N . ILE A 1 83 ? -1.786 0.92 2.391 1 83.56 83 ILE A N 1
ATOM 651 C CA . ILE A 1 83 ? -1.993 -0.389 1.781 1 83.56 83 ILE A CA 1
ATOM 652 C C . ILE A 1 83 ? -2.367 -0.219 0.31 1 83.56 83 ILE A C 1
ATOM 654 O O . ILE A 1 83 ? -3.207 0.618 -0.03 1 83.56 83 ILE A O 1
ATOM 658 N N . GLU A 1 84 ? -1.479 -0.793 -0.603 1 86.5 84 GLU A N 1
ATOM 659 C CA . GLU A 1 84 ? -1.824 -0.815 -2.021 1 86.5 84 GLU A CA 1
ATOM 660 C C . GLU A 1 84 ? -2.135 -2.232 -2.492 1 86.5 84 GLU A C 1
ATOM 662 O O . GLU A 1 84 ? -1.493 -3.191 -2.059 1 86.5 84 GLU A O 1
ATOM 667 N N . THR A 1 85 ? -3.258 -2.271 -3.131 1 90.56 85 THR A N 1
ATOM 668 C CA . THR A 1 85 ? -3.586 -3.535 -3.781 1 90.56 85 THR A CA 1
ATOM 669 C C . THR A 1 85 ? -3.213 -3.496 -5.262 1 90.56 85 THR A C 1
ATOM 671 O O . THR A 1 85 ? -3.529 -2.531 -5.961 1 90.56 85 THR A O 1
ATOM 674 N N . GLU A 1 86 ? -2.311 -4.344 -5.684 1 90.5 86 GLU A N 1
ATOM 675 C CA . GLU A 1 86 ? -1.957 -4.461 -7.098 1 90.5 86 GLU A CA 1
ATOM 676 C C . GLU A 1 86 ? -2.465 -5.77 -7.688 1 90.5 86 GLU A C 1
ATOM 678 O O . GLU A 1 86 ? -2.635 -6.758 -6.969 1 90.5 86 GLU A O 1
ATOM 683 N N . ILE A 1 87 ? -2.855 -5.754 -8.992 1 94.75 87 ILE A N 1
ATOM 684 C CA . ILE A 1 87 ? -3.199 -6.969 -9.719 1 94.75 87 ILE A CA 1
ATOM 685 C C . ILE A 1 87 ? -1.938 -7.586 -10.32 1 94.75 87 ILE A C 1
ATOM 687 O O . ILE A 1 87 ? -1.205 -6.926 -11.055 1 94.75 87 ILE A O 1
ATOM 691 N N . ILE A 1 88 ? -1.649 -8.797 -9.898 1 94.75 88 ILE A N 1
ATOM 692 C CA . ILE A 1 88 ? -0.49 -9.516 -10.414 1 94.75 88 ILE A CA 1
ATOM 693 C C . ILE A 1 88 ? -0.947 -10.594 -11.398 1 94.75 88 ILE A C 1
ATOM 695 O O . ILE A 1 88 ? -1.879 -11.344 -11.109 1 94.75 88 ILE A O 1
ATOM 699 N N . ARG A 1 89 ? -0.323 -10.594 -12.57 1 97.06 89 ARG A N 1
ATOM 700 C CA . ARG A 1 89 ? -0.568 -11.625 -13.578 1 97.06 89 ARG A CA 1
ATOM 701 C C . ARG A 1 89 ? 0.451 -12.75 -13.469 1 97.06 89 ARG A C 1
ATOM 703 O O . ARG A 1 89 ? 1.657 -12.508 -13.414 1 97.06 89 ARG A O 1
ATOM 710 N N . TYR A 1 90 ? 0.016 -13.938 -13.438 1 98.19 90 TYR A N 1
ATOM 711 C CA . TYR A 1 90 ? 0.862 -15.133 -13.422 1 98.19 90 TYR A CA 1
ATOM 712 C C . TYR A 1 90 ? 0.746 -15.898 -14.734 1 98.19 90 TYR A C 1
ATOM 714 O O . TYR A 1 90 ? -0.356 -16.094 -15.25 1 98.19 90 TYR A O 1
ATOM 722 N N . LEU A 1 91 ? 1.891 -16.234 -15.32 1 98.69 91 LEU A N 1
ATOM 723 C CA . LEU A 1 91 ? 1.963 -17.125 -16.469 1 98.69 91 LEU A CA 1
ATOM 724 C C . LEU A 1 91 ? 2.594 -18.453 -16.078 1 98.69 91 LEU A C 1
ATOM 726 O O . LEU A 1 91 ? 3.715 -18.5 -15.562 1 98.69 91 LEU A O 1
ATOM 730 N N . LEU A 1 92 ? 1.838 -19.531 -16.25 1 98.81 92 LEU A N 1
ATOM 731 C CA . LEU A 1 92 ? 2.232 -20.891 -15.891 1 98.81 92 LEU A CA 1
ATOM 732 C C . LEU A 1 92 ? 2.238 -21.797 -17.125 1 98.81 92 LEU A C 1
ATOM 734 O O . LEU A 1 92 ? 1.185 -22.094 -17.688 1 98.81 92 LEU A O 1
ATOM 738 N N . SER A 1 93 ? 3.375 -22.312 -17.484 1 98.88 93 SER A N 1
ATOM 739 C CA . SER A 1 93 ? 3.482 -23.141 -18.672 1 98.88 93 SER A CA 1
ATOM 740 C C . SER A 1 93 ? 3.604 -24.625 -18.297 1 98.88 93 SER A C 1
ATOM 742 O O . SER A 1 93 ? 4.41 -24.984 -17.438 1 98.88 93 SER A O 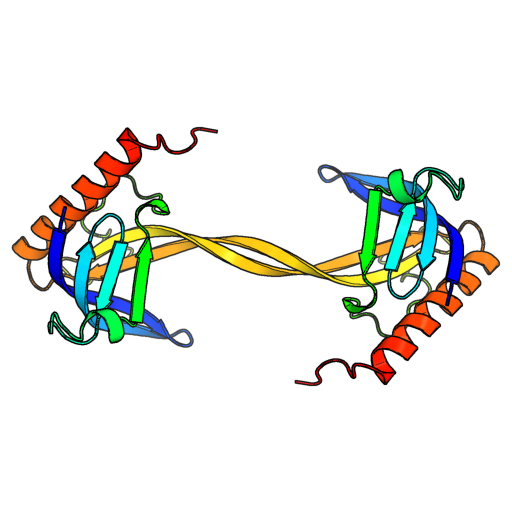1
ATOM 744 N N . ALA A 1 94 ? 2.766 -25.438 -18.891 1 98.81 94 ALA A N 1
ATOM 745 C CA . ALA A 1 94 ? 2.838 -26.891 -18.719 1 98.81 94 ALA A CA 1
ATOM 746 C C . ALA A 1 94 ? 3.689 -27.531 -19.812 1 98.81 94 ALA A C 1
ATOM 748 O O . ALA A 1 94 ? 3.871 -26.953 -20.875 1 98.81 94 ALA A O 1
ATOM 749 N N . ASP A 1 95 ? 4.195 -28.703 -19.531 1 98.12 95 ASP A N 1
ATOM 750 C CA . ASP A 1 95 ? 5.062 -29.391 -20.484 1 98.12 95 ASP A CA 1
ATOM 751 C C . ASP A 1 95 ? 4.25 -29.969 -21.641 1 98.12 95 ASP A C 1
ATOM 753 O O . ASP A 1 95 ? 4.812 -30.344 -22.672 1 98.12 95 ASP A O 1
ATOM 757 N N . SER A 1 96 ? 2.928 -30.203 -21.469 1 98.25 96 SER A N 1
ATOM 758 C CA . SER A 1 96 ? 2.078 -30.781 -22.516 1 98.25 96 SER A CA 1
ATOM 759 C C . SER A 1 96 ? 0.658 -30.234 -22.438 1 98.25 96 SER A C 1
ATOM 761 O O . SER A 1 96 ? 0.27 -29.641 -21.422 1 98.25 96 SER A O 1
ATOM 763 N N . LEU A 1 97 ? -0.095 -30.453 -23.547 1 98.38 97 LEU A N 1
ATOM 764 C CA . LEU A 1 97 ? -1.507 -30.078 -23.594 1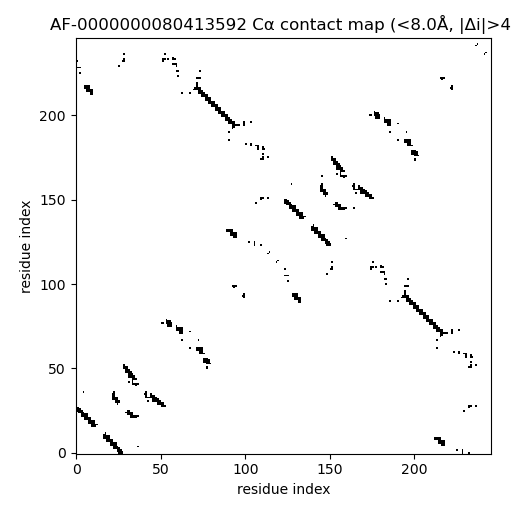 98.38 97 LEU A CA 1
ATOM 765 C C . LEU A 1 97 ? -2.283 -30.766 -22.469 1 98.38 97 LEU A C 1
ATOM 767 O O . LEU A 1 97 ? -3.098 -30.141 -21.797 1 98.38 97 LEU A O 1
ATOM 771 N N . GLN A 1 98 ? -2.043 -32.062 -22.375 1 98.44 98 GLN A N 1
ATOM 772 C CA . GLN A 1 98 ? -2.74 -32.844 -21.359 1 98.44 98 GLN A CA 1
ATOM 773 C C . GLN A 1 98 ? -2.514 -32.25 -19.969 1 98.44 98 GLN A C 1
ATOM 775 O O . GLN A 1 98 ? -3.461 -32.094 -19.188 1 98.44 98 GLN A O 1
ATOM 780 N N . GLU A 1 99 ? -1.265 -31.938 -19.625 1 98.44 99 GLU A N 1
ATOM 781 C CA . GLU A 1 99 ? -0.939 -31.391 -18.312 1 98.44 99 GLU A CA 1
ATOM 782 C C . GLU A 1 99 ? -1.572 -30.016 -18.125 1 98.44 99 GLU A C 1
ATOM 784 O O . GLU A 1 99 ? -2.047 -29.688 -17.047 1 98.44 99 GLU A O 1
ATOM 789 N N . ARG A 1 100 ? -1.523 -29.203 -19.172 1 98.75 100 ARG A N 1
ATOM 790 C CA . ARG A 1 100 ? -2.154 -27.891 -19.094 1 98.75 100 ARG A CA 1
ATOM 791 C C . ARG A 1 100 ? -3.639 -28.016 -18.766 1 98.75 100 ARG A C 1
ATOM 793 O O . ARG A 1 100 ? -4.145 -27.328 -17.875 1 98.75 100 ARG A O 1
ATOM 800 N N . LEU A 1 101 ? -4.297 -28.922 -19.453 1 98.62 101 LEU A N 1
ATOM 801 C CA . LEU A 1 101 ? -5.727 -29.141 -19.25 1 98.62 101 LEU A CA 1
ATOM 802 C C . LEU A 1 101 ? -6.004 -29.641 -17.828 1 98.62 101 LEU A C 1
ATOM 804 O O . LEU A 1 101 ? -6.988 -29.234 -17.203 1 98.62 101 LEU A O 1
ATOM 808 N N . GLU A 1 102 ? -5.188 -30.5 -17.359 1 98.5 102 GLU A N 1
ATOM 809 C CA . GLU A 1 102 ? -5.336 -31.016 -16 1 98.5 102 GLU A CA 1
ATOM 810 C C . GLU A 1 102 ? -5.199 -29.906 -14.969 1 98.5 102 GLU A C 1
ATOM 812 O O . GLU A 1 102 ? -6.031 -29.781 -14.07 1 98.5 102 GLU A O 1
ATOM 817 N N . TRP A 1 103 ? -4.176 -29.109 -15.109 1 98.75 103 TRP A N 1
ATOM 818 C CA . TRP A 1 103 ? -3.971 -28 -14.188 1 98.75 103 TRP A CA 1
ATOM 819 C C . TRP A 1 103 ? -5.133 -27.016 -14.25 1 98.75 103 TRP A C 1
ATOM 821 O O . TRP A 1 103 ? -5.633 -26.562 -13.219 1 98.75 103 TRP A O 1
ATOM 831 N N . CYS A 1 104 ? -5.559 -26.656 -15.453 1 98.75 104 CYS A N 1
ATOM 832 C CA . CYS A 1 104 ? -6.715 -25.781 -15.602 1 98.75 104 CYS A CA 1
ATOM 833 C C . CYS A 1 104 ? -7.926 -26.344 -14.867 1 98.75 104 CYS A C 1
ATOM 835 O O . CYS A 1 104 ? -8.641 -25.625 -14.18 1 98.75 104 CYS A O 1
ATOM 837 N N . HIS A 1 105 ? -8.094 -27.656 -15.039 1 98.56 105 HIS A N 1
ATOM 838 C CA . HIS A 1 105 ? -9.234 -28.328 -14.422 1 98.56 105 HIS A CA 1
ATOM 839 C C . HIS A 1 105 ? -9.203 -28.172 -12.906 1 98.56 105 HIS A C 1
ATOM 841 O O . HIS A 1 105 ? -10.188 -27.734 -12.305 1 98.56 105 HIS A O 1
ATOM 847 N N . TYR A 1 106 ? -8.109 -28.469 -12.32 1 98.56 106 TYR A N 1
ATOM 848 C CA . TYR A 1 106 ? -8.008 -28.438 -10.859 1 98.56 106 TYR A CA 1
ATOM 849 C C . TYR A 1 106 ? -8.07 -27 -10.336 1 98.56 106 TYR A C 1
ATOM 851 O O . TYR A 1 106 ? -8.727 -26.734 -9.336 1 98.56 106 TYR A O 1
ATOM 859 N N . ILE A 1 107 ? -7.352 -26.062 -10.961 1 98.5 107 ILE A N 1
ATOM 860 C CA . ILE A 1 107 ? -7.355 -24.672 -10.539 1 98.5 107 ILE A CA 1
ATOM 861 C C . ILE A 1 107 ? -8.773 -24.094 -10.641 1 98.5 107 ILE A C 1
ATOM 863 O O . ILE A 1 107 ? -9.258 -23.453 -9.711 1 98.5 107 ILE A O 1
ATOM 867 N N . ASN A 1 108 ? -9.453 -24.391 -11.719 1 98.44 108 ASN A N 1
ATOM 868 C CA . ASN A 1 108 ? -10.812 -23.906 -11.914 1 98.44 108 ASN A CA 1
ATOM 869 C C . ASN A 1 108 ? -11.781 -24.516 -10.898 1 98.44 108 ASN A C 1
ATOM 871 O O . ASN A 1 108 ? -12.727 -23.844 -10.461 1 98.44 108 ASN A O 1
ATOM 875 N N . LYS A 1 109 ? -11.539 -25.766 -10.648 1 97.75 109 LYS A N 1
ATOM 876 C CA . LYS A 1 109 ? -12.359 -26.391 -9.609 1 97.75 109 LYS A CA 1
ATOM 877 C C . LYS A 1 109 ? -12.227 -25.656 -8.281 1 97.75 109 LYS A C 1
ATOM 879 O O . LYS A 1 109 ? -13.219 -25.406 -7.602 1 97.75 109 LYS A O 1
ATOM 884 N N . VAL A 1 110 ? -10.992 -25.312 -7.906 1 97.38 110 VAL A N 1
ATOM 885 C CA . VAL A 1 110 ? -10.734 -24.578 -6.672 1 97.38 110 VAL A CA 1
ATOM 886 C C . VAL A 1 110 ? -11.367 -23.203 -6.746 1 97.38 110 VAL A C 1
ATOM 888 O O . VAL A 1 110 ? -12.039 -22.766 -5.809 1 97.38 110 VAL A O 1
ATOM 891 N N . LEU A 1 111 ? -11.18 -22.469 -7.867 1 97.19 111 LEU A N 1
ATOM 892 C CA . LEU A 1 111 ? -11.742 -21.125 -8.047 1 97.19 111 LEU A CA 1
ATOM 893 C C . LEU A 1 111 ? -13.258 -21.156 -7.918 1 97.19 111 LEU A C 1
ATOM 895 O O . LEU A 1 111 ? -13.852 -20.266 -7.293 1 97.19 111 LEU A O 1
ATOM 899 N N . ASN A 1 112 ? -13.875 -22.188 -8.469 1 96.19 112 ASN A N 1
ATOM 900 C CA . ASN A 1 112 ? -15.328 -22.328 -8.398 1 96.19 112 ASN A CA 1
ATOM 901 C C . ASN A 1 112 ? -15.789 -22.578 -6.965 1 96.19 112 ASN A C 1
ATOM 903 O O . ASN A 1 112 ? -16.797 -22.031 -6.531 1 96.19 112 ASN A O 1
ATOM 907 N N . LEU A 1 113 ? -15.078 -23.453 -6.293 1 95.06 113 LEU A N 1
ATOM 908 C CA . LEU A 1 113 ? -15.398 -23.734 -4.902 1 95.06 113 LEU A CA 1
ATOM 909 C C . LEU A 1 113 ? -15.289 -22.484 -4.043 1 95.06 113 LEU A C 1
ATOM 911 O O . LEU A 1 113 ? -16.141 -22.25 -3.18 1 95.06 113 LEU A O 1
ATOM 915 N N . LEU A 1 114 ? -14.281 -21.703 -4.234 1 94.69 114 LEU A N 1
ATOM 916 C CA . LEU A 1 114 ? -14.07 -20.469 -3.486 1 94.69 114 LEU A CA 1
ATOM 917 C C . LEU A 1 114 ? -15.203 -19.484 -3.73 1 94.69 114 LEU A C 1
ATOM 919 O O . LEU A 1 114 ? -15.633 -18.781 -2.811 1 94.69 114 LEU A O 1
ATOM 923 N N . ARG A 1 115 ? -15.68 -19.438 -4.945 1 92.19 115 ARG A N 1
ATOM 924 C CA . ARG A 1 115 ? -16.75 -18.5 -5.305 1 92.19 115 ARG A CA 1
ATOM 925 C C . ARG A 1 115 ? -18.078 -18.938 -4.695 1 92.19 115 ARG A C 1
ATOM 927 O O . ARG A 1 115 ? -18.922 -18.109 -4.383 1 92.19 115 ARG A O 1
ATOM 934 N N . LEU A 1 116 ? -18.172 -20.219 -4.531 1 90.62 116 LEU A N 1
ATOM 935 C CA . LEU A 1 116 ? -19.406 -20.75 -3.936 1 90.62 116 LEU A CA 1
ATOM 936 C C . LEU A 1 116 ? -19.422 -20.5 -2.432 1 90.62 116 LEU A C 1
ATOM 938 O O . LEU A 1 116 ? -20.484 -20.25 -1.857 1 90.62 116 LEU A O 1
ATOM 942 N N . TRP A 1 117 ? -18.344 -20.625 -1.741 1 85.12 117 TRP A N 1
ATOM 943 C CA . TRP A 1 117 ? -18.281 -20.469 -0.291 1 85.12 117 TRP A CA 1
ATOM 944 C C . TRP A 1 117 ? -18.172 -19 0.101 1 85.12 117 TRP A C 1
ATOM 946 O O . TRP A 1 117 ? -18.703 -18.594 1.141 1 85.12 117 TRP A O 1
ATOM 956 N N . ASN A 1 118 ? -17.266 -18.219 -0.426 1 71.31 118 ASN A N 1
ATOM 957 C CA . ASN A 1 118 ? -17.172 -16.781 -0.182 1 71.31 118 ASN A CA 1
ATOM 958 C C . ASN A 1 118 ? -17.547 -15.969 -1.421 1 71.31 118 ASN A C 1
ATOM 960 O O . ASN A 1 118 ? -16.672 -15.547 -2.18 1 71.31 118 ASN A O 1
ATOM 964 N N . PRO A 1 119 ? -18.875 -15.922 -1.688 1 56 119 PRO A N 1
ATOM 965 C CA . PRO A 1 119 ? -19.203 -15.172 -2.902 1 56 119 PRO A CA 1
ATOM 966 C C . PRO A 1 119 ? -18.484 -13.828 -2.98 1 56 119 PRO A C 1
ATOM 968 O O . PRO A 1 119 ? -18.203 -13.219 -1.949 1 56 119 PRO A O 1
ATOM 971 N N . VAL A 1 120 ? -17.344 -13.852 -3.688 1 53.5 120 VAL A N 1
ATOM 972 C CA . VAL A 1 120 ? -16.594 -12.609 -3.879 1 53.5 120 VAL A CA 1
ATOM 973 C C . VAL A 1 120 ? -17.469 -11.414 -3.527 1 53.5 120 VAL A C 1
ATOM 975 O O . VAL A 1 120 ? -18.625 -11.352 -3.932 1 53.5 120 VAL A O 1
ATOM 978 N N . ASN A 1 121 ? -17.062 -10.688 -2.543 1 43.34 121 ASN A N 1
ATOM 979 C CA . ASN A 1 121 ? -17.75 -9.477 -2.115 1 43.34 121 ASN A CA 1
ATOM 980 C C . ASN A 1 121 ? -18.266 -8.672 -3.307 1 43.34 121 ASN A C 1
ATOM 982 O O . ASN A 1 121 ? -17.469 -8.164 -4.105 1 43.34 121 ASN A O 1
ATOM 986 N N . LYS A 1 122 ? -19.25 -9.07 -3.961 1 39.97 122 LYS A N 1
ATOM 987 C CA . LYS A 1 122 ? -20.047 -8.219 -4.836 1 39.97 122 LYS A CA 1
ATOM 988 C C . LYS A 1 122 ? -20.266 -6.84 -4.219 1 39.97 122 LYS A C 1
ATOM 990 O O . LYS A 1 122 ? -21.188 -6.641 -3.436 1 39.97 122 LYS A O 1
ATOM 995 N N . THR A 1 123 ? -19.25 -6.195 -3.545 1 30 123 THR A N 1
ATOM 996 C CA . THR A 1 123 ? -19.688 -4.809 -3.414 1 30 123 THR A CA 1
ATOM 997 C C . THR A 1 123 ? -19.469 -4.051 -4.723 1 30 123 THR A C 1
ATOM 999 O O . THR A 1 123 ? -18.469 -4.254 -5.41 1 30 123 THR A O 1
ATOM 1002 N N . ILE B 1 1 ? -9.18 -30.734 -2.375 1 90.38 1 ILE B N 1
ATOM 1003 C CA . ILE B 1 1 ? -8.617 -30.781 -3.719 1 90.38 1 ILE B CA 1
ATOM 1004 C C . ILE B 1 1 ? -7.098 -30.625 -3.645 1 90.38 1 ILE B C 1
ATOM 1006 O O . ILE B 1 1 ? -6.594 -29.719 -2.973 1 90.38 1 ILE B O 1
ATOM 1010 N N . ARG B 1 2 ? -6.41 -31.641 -4.199 1 94.88 2 ARG B N 1
ATOM 1011 C CA . ARG B 1 2 ? -4.953 -31.609 -4.246 1 94.88 2 ARG B CA 1
ATOM 1012 C C . ARG B 1 2 ? -4.438 -32.062 -5.605 1 94.88 2 ARG B C 1
ATOM 1014 O O . ARG B 1 2 ? -5 -32.969 -6.219 1 94.88 2 ARG B O 1
ATOM 1021 N N . HIS B 1 3 ? -3.463 -31.469 -6.137 1 97.31 3 HIS B N 1
ATOM 1022 C CA . HIS B 1 3 ? -2.777 -31.812 -7.371 1 97.31 3 HIS B CA 1
ATOM 1023 C C . HIS B 1 3 ? -1.328 -31.344 -7.355 1 97.31 3 HIS B C 1
ATOM 1025 O O . HIS B 1 3 ? -1.021 -30.297 -6.785 1 97.31 3 HIS B O 1
ATOM 1031 N N . GLU B 1 4 ? -0.432 -32.125 -7.867 1 97.38 4 GLU B N 1
ATOM 1032 C CA . GLU B 1 4 ? 0.969 -31.719 -7.914 1 97.38 4 GLU B CA 1
ATOM 1033 C C . GLU B 1 4 ? 1.618 -32.125 -9.234 1 97.38 4 GLU B C 1
ATOM 1035 O O . GLU B 1 4 ? 1.208 -33.125 -9.852 1 97.38 4 GLU B O 1
ATOM 1040 N N . GLY B 1 5 ? 2.555 -31.469 -9.695 1 97.38 5 GLY B N 1
ATOM 1041 C CA . GLY B 1 5 ? 3.283 -31.719 -10.922 1 97.38 5 GLY B CA 1
ATOM 1042 C C . GLY B 1 5 ? 4.195 -30.578 -11.328 1 97.38 5 GLY B C 1
ATOM 1043 O O . GLY B 1 5 ? 4.234 -29.547 -10.648 1 97.38 5 GLY B O 1
ATOM 1044 N N . PHE B 1 6 ? 4.945 -30.797 -12.383 1 97.69 6 PHE B N 1
ATOM 1045 C CA . PHE B 1 6 ? 5.859 -29.766 -12.852 1 97.69 6 PHE B CA 1
ATOM 1046 C C . PHE B 1 6 ? 5.109 -28.688 -13.609 1 97.69 6 PHE B C 1
ATOM 1048 O O . PHE B 1 6 ? 4.23 -28.984 -14.422 1 97.69 6 PHE B O 1
ATOM 1055 N N . LEU B 1 7 ? 5.402 -27.422 -13.344 1 98.5 7 LEU B N 1
ATOM 1056 C CA . LEU B 1 7 ? 5.055 -26.234 -14.125 1 98.5 7 LEU B CA 1
ATOM 1057 C C . LEU B 1 7 ? 6.258 -25.312 -14.273 1 98.5 7 LEU B C 1
ATOM 1059 O O . LEU B 1 7 ? 7.203 -25.391 -13.484 1 98.5 7 LEU B O 1
ATOM 1063 N N . THR B 1 8 ? 6.211 -24.578 -15.32 1 98.5 8 THR B N 1
ATOM 1064 C CA . THR B 1 8 ? 7.227 -23.562 -15.5 1 98.5 8 THR B CA 1
ATOM 1065 C C . THR B 1 8 ? 6.625 -22.172 -15.312 1 98.5 8 THR B C 1
ATOM 1067 O O . THR B 1 8 ? 5.754 -21.75 -16.078 1 98.5 8 THR B O 1
ATOM 1070 N N . LEU B 1 9 ? 7.086 -21.469 -14.227 1 98.5 9 LEU B N 1
ATOM 1071 C CA . LEU B 1 9 ? 6.559 -20.172 -13.844 1 98.5 9 LEU B CA 1
ATOM 1072 C C . LEU B 1 9 ? 7.363 -19.047 -14.492 1 98.5 9 LEU B C 1
ATOM 1074 O O . LEU B 1 9 ? 8.594 -19.047 -14.438 1 98.5 9 LEU B O 1
ATOM 1078 N N . PHE B 1 10 ? 6.633 -18.094 -15.109 1 98.31 10 PHE B N 1
ATOM 1079 C CA . PHE B 1 10 ? 7.289 -16.891 -15.594 1 98.31 10 PHE B CA 1
ATOM 1080 C C . PHE B 1 10 ? 7.59 -15.938 -14.438 1 98.31 10 PHE B C 1
ATOM 1082 O O . PHE B 1 10 ? 6.699 -15.609 -13.648 1 98.31 10 PHE B O 1
ATOM 1089 N N . GLN B 1 11 ? 8.828 -15.531 -14.227 1 96.06 11 GLN B N 1
ATOM 1090 C CA . GLN B 1 11 ? 9.273 -14.609 -13.188 1 96.06 11 GLN B CA 1
ATOM 1091 C C . GLN B 1 11 ? 9.992 -13.406 -13.789 1 96.06 11 GLN B C 1
ATOM 1093 O O . GLN B 1 11 ? 10.734 -13.547 -14.758 1 96.06 11 GLN B O 1
ATOM 1098 N N . GLU B 1 12 ? 9.594 -12.219 -13.266 1 92 12 GLU B N 1
ATOM 1099 C CA . GLU B 1 12 ? 10.383 -11.039 -13.609 1 92 12 GLU B CA 1
ATOM 1100 C C . GLU B 1 12 ? 11.453 -10.766 -12.555 1 92 12 GLU B C 1
ATOM 1102 O O . GLU B 1 12 ? 11.133 -10.508 -11.391 1 92 12 GLU B O 1
ATOM 1107 N N . ILE B 1 13 ? 12.617 -10.898 -12.789 1 88.25 13 ILE B N 1
ATOM 1108 C CA . ILE B 1 13 ? 13.742 -10.656 -11.898 1 88.25 13 ILE B CA 1
ATOM 1109 C C . ILE B 1 13 ? 14.57 -9.477 -12.414 1 88.25 13 ILE B C 1
ATOM 1111 O O . ILE B 1 13 ? 15.195 -9.57 -13.469 1 88.25 13 ILE B O 1
ATOM 1115 N N . GLY B 1 14 ? 14.531 -8.328 -11.625 1 88.31 14 GLY B N 1
ATOM 1116 C CA . GLY B 1 14 ? 15.305 -7.16 -12.016 1 88.31 14 GLY B CA 1
ATOM 1117 C C . GLY B 1 14 ? 14.883 -6.582 -13.352 1 88.31 14 GLY B C 1
ATOM 1118 O O . GLY B 1 14 ? 15.719 -6.098 -14.117 1 88.31 14 GLY B O 1
ATOM 1119 N N . GLY B 1 15 ? 13.68 -6.781 -13.875 1 89.12 15 GLY B N 1
ATOM 1120 C CA . GLY B 1 15 ? 13.188 -6.262 -15.141 1 89.12 15 GLY B CA 1
ATOM 1121 C C . GLY B 1 15 ? 13.336 -7.242 -16.297 1 89.12 15 GLY B C 1
ATOM 1122 O O . GLY B 1 15 ? 12.953 -6.938 -17.422 1 89.12 15 GLY B O 1
ATOM 1123 N N . PHE B 1 16 ? 13.953 -8.383 -15.945 1 92.56 16 PHE B N 1
ATOM 1124 C CA . PHE B 1 16 ? 14.125 -9.422 -16.953 1 92.56 16 PHE B CA 1
ATOM 1125 C C . PHE B 1 16 ? 13.18 -10.594 -16.688 1 92.56 16 PHE B C 1
ATOM 1127 O O . PHE B 1 16 ? 12.992 -11 -15.539 1 92.56 16 PHE B O 1
ATOM 1134 N N . GLY B 1 17 ? 12.586 -10.969 -17.766 1 94.31 17 GLY B N 1
ATOM 1135 C CA . GLY B 1 17 ? 11.688 -12.109 -17.672 1 94.31 17 GLY B CA 1
ATOM 1136 C C . GLY B 1 17 ? 12.398 -13.445 -17.797 1 94.31 17 GLY B C 1
ATOM 1137 O O . GLY B 1 17 ? 13.281 -13.609 -18.641 1 94.31 17 GLY B O 1
ATOM 1138 N N . ALA B 1 18 ? 12.188 -14.367 -16.875 1 96.5 18 ALA B N 1
ATOM 1139 C CA . ALA B 1 18 ? 12.727 -15.727 -16.891 1 96.5 18 ALA B CA 1
ATOM 1140 C C . ALA B 1 18 ? 11.648 -16.75 -16.578 1 96.5 18 ALA B C 1
ATOM 1142 O O . ALA B 1 18 ? 10.719 -16.469 -15.812 1 96.5 18 ALA B O 1
ATOM 1143 N N . TRP B 1 19 ? 11.742 -17.938 -17.297 1 97.75 19 TRP B N 1
ATOM 1144 C CA . TRP B 1 19 ? 10.883 -19.062 -16.984 1 97.75 19 TRP B CA 1
ATOM 1145 C C . TRP B 1 19 ? 11.578 -20.031 -16.031 1 97.75 19 TRP B C 1
ATOM 1147 O O . TRP B 1 19 ? 12.703 -20.469 -16.281 1 97.75 19 TRP B O 1
ATOM 1157 N N . LYS B 1 20 ? 10.93 -20.328 -14.906 1 97.38 20 LYS B N 1
ATOM 1158 C CA . LYS B 1 20 ? 11.508 -21.219 -13.906 1 97.38 20 LYS B CA 1
ATOM 1159 C C . LYS B 1 20 ? 10.656 -22.469 -13.719 1 97.38 20 LYS B C 1
ATOM 1161 O O . LYS B 1 20 ? 9.508 -22.375 -13.266 1 97.38 20 LYS B O 1
ATOM 1166 N N . ARG B 1 21 ? 11.297 -23.578 -14.078 1 97.69 21 ARG B N 1
ATOM 1167 C CA . ARG B 1 21 ? 10.617 -24.859 -13.867 1 97.69 21 ARG B CA 1
ATOM 1168 C C . ARG B 1 21 ? 10.602 -25.234 -12.391 1 97.69 21 ARG B C 1
ATOM 1170 O O . ARG B 1 21 ? 11.633 -25.141 -11.711 1 97.69 21 ARG B O 1
ATOM 1177 N N . ALA B 1 22 ? 9.43 -25.641 -11.883 1 97.62 22 ALA B N 1
ATOM 1178 C CA . ALA B 1 22 ? 9.281 -25.938 -10.453 1 97.62 22 ALA B CA 1
ATOM 1179 C C . ALA B 1 22 ? 8.234 -27.031 -10.227 1 97.62 22 ALA B C 1
ATOM 1181 O O . ALA B 1 22 ? 7.414 -27.297 -11.102 1 97.62 22 ALA B O 1
ATOM 1182 N N . TRP B 1 23 ? 8.484 -27.734 -9.086 1 97.62 23 TRP B N 1
ATOM 1183 C CA . TRP B 1 23 ? 7.422 -28.625 -8.617 1 97.62 23 TRP B CA 1
ATOM 1184 C C . TRP B 1 23 ? 6.281 -27.828 -7.996 1 97.62 23 TRP B C 1
ATOM 1186 O O . TRP B 1 23 ? 6.477 -27.125 -6.996 1 97.62 23 TRP B O 1
ATOM 1196 N N . CYS B 1 24 ? 5.102 -27.891 -8.586 1 98.25 24 CYS B N 1
ATOM 1197 C CA . CYS B 1 24 ? 3.953 -27.109 -8.148 1 98.25 24 CYS B CA 1
ATOM 1198 C C . CYS B 1 24 ? 2.979 -27.953 -7.344 1 98.25 24 CYS B C 1
ATOM 1200 O O . CYS B 1 24 ? 2.672 -29.094 -7.73 1 98.25 24 CYS B O 1
ATOM 1202 N N . ILE B 1 25 ? 2.582 -27.406 -6.23 1 97.5 25 ILE B N 1
ATOM 1203 C CA . ILE B 1 25 ? 1.648 -28.109 -5.352 1 97.5 25 ILE B CA 1
ATOM 1204 C C . ILE B 1 25 ? 0.384 -27.281 -5.176 1 97.5 25 ILE B C 1
ATOM 1206 O O . ILE B 1 25 ? 0.439 -26.156 -4.656 1 97.5 25 ILE B O 1
ATOM 1210 N N . LEU B 1 26 ? -0.744 -27.828 -5.648 1 97.94 26 LEU B N 1
ATOM 1211 C CA . LEU B 1 26 ? -2.055 -27.281 -5.316 1 97.94 26 LEU B CA 1
ATOM 1212 C C . LEU B 1 26 ? -2.633 -27.969 -4.082 1 97.94 26 LEU B C 1
ATOM 1214 O O . LEU B 1 26 ? -2.9 -29.172 -4.098 1 97.94 26 LEU B O 1
ATOM 1218 N N . LYS B 1 27 ? -2.678 -27.25 -3.066 1 96.25 27 LYS B N 1
ATOM 1219 C CA . LYS B 1 27 ? -3.271 -27.719 -1.818 1 96.25 27 LYS B CA 1
ATOM 1220 C C . LYS B 1 27 ? -4.207 -26.672 -1.227 1 96.25 27 LYS B C 1
ATOM 1222 O O . LYS B 1 27 ? -3.775 -25.562 -0.878 1 96.25 27 LYS B O 1
ATOM 1227 N N . GLY B 1 28 ? -5.496 -27.125 -0.998 1 95.62 28 GLY B N 1
ATOM 1228 C CA . GLY B 1 28 ? -6.473 -26.109 -0.648 1 95.62 28 GLY B CA 1
ATOM 1229 C C . GLY B 1 28 ? -6.633 -25.047 -1.714 1 95.62 28 GLY B C 1
ATOM 1230 O O . GLY B 1 28 ? -6.914 -25.359 -2.873 1 95.62 28 GLY B O 1
ATOM 1231 N N . HIS B 1 29 ? -6.477 -23.828 -1.343 1 96.75 29 HIS B N 1
ATOM 1232 C CA . HIS B 1 29 ? -6.582 -22.75 -2.311 1 96.75 29 HIS B CA 1
ATOM 1233 C C . HIS B 1 29 ? -5.227 -22.094 -2.564 1 96.75 29 HIS B C 1
ATOM 1235 O O . HIS B 1 29 ? -5.152 -20.953 -3.021 1 96.75 29 HIS B O 1
ATOM 1241 N N . HIS B 1 30 ? -4.16 -22.797 -2.277 1 97.44 30 HIS B N 1
ATOM 1242 C CA . HIS B 1 30 ? -2.809 -22.297 -2.508 1 97.44 30 HIS B CA 1
ATOM 1243 C C . HIS B 1 30 ? -2.098 -23.109 -3.588 1 97.44 30 HIS B C 1
ATOM 1245 O O . HIS B 1 30 ? -2.166 -24.328 -3.594 1 97.44 30 HIS B O 1
ATOM 1251 N N . LEU B 1 31 ? -1.472 -22.406 -4.531 1 97.94 31 LEU B N 1
ATOM 1252 C CA . LEU B 1 31 ? -0.515 -22.953 -5.48 1 97.94 31 LEU B CA 1
ATOM 1253 C C . LEU B 1 31 ? 0.916 -22.625 -5.07 1 97.94 31 LEU B C 1
ATOM 1255 O O . LEU B 1 31 ? 1.329 -21.469 -5.133 1 97.94 31 LEU B O 1
ATOM 1259 N N . SER B 1 32 ? 1.704 -23.609 -4.652 1 97.62 32 SER B N 1
ATOM 1260 C CA . SER B 1 32 ? 3.08 -23.391 -4.219 1 97.62 32 SER B CA 1
ATOM 1261 C C . SER B 1 32 ? 4.074 -23.953 -5.227 1 97.62 32 SER B C 1
ATOM 1263 O O . SER B 1 32 ? 3.885 -25.047 -5.742 1 97.62 32 SER B O 1
ATOM 1265 N N . PHE B 1 33 ? 5.027 -23.156 -5.566 1 98 33 PHE B N 1
ATOM 1266 C CA . PHE B 1 33 ? 6.094 -23.547 -6.477 1 98 33 PHE B CA 1
ATOM 1267 C C . PHE B 1 33 ? 7.379 -23.844 -5.711 1 98 33 PHE B C 1
ATOM 1269 O O . PHE B 1 33 ? 7.938 -22.953 -5.059 1 98 33 PHE B O 1
ATOM 1276 N N . CYS B 1 34 ? 7.816 -25.109 -5.762 1 97.38 34 CYS B N 1
ATOM 1277 C CA . CYS B 1 34 ? 8.922 -25.609 -4.953 1 97.38 34 CYS B CA 1
ATOM 1278 C C . CYS B 1 34 ? 10.047 -26.141 -5.832 1 97.38 34 CYS B C 1
ATOM 1280 O O . CYS B 1 34 ? 9.82 -26.5 -6.984 1 97.38 34 CYS B O 1
ATOM 1282 N N . CYS B 1 35 ? 11.211 -26.156 -5.34 1 94.19 35 CYS B N 1
ATOM 1283 C CA . CYS B 1 35 ? 12.383 -26.516 -6.125 1 94.19 35 CYS B CA 1
ATOM 1284 C C . CYS B 1 35 ? 12.414 -28 -6.422 1 94.19 35 CYS B C 1
ATOM 1286 O O . CYS B 1 35 ? 12.922 -28.422 -7.461 1 94.19 35 CYS B O 1
ATOM 1288 N N . TYR B 1 36 ? 11.828 -28.797 -5.504 1 89 36 TYR B N 1
ATOM 1289 C CA . TYR B 1 36 ? 11.953 -30.234 -5.668 1 89 36 TYR B CA 1
ATOM 1290 C C . TYR B 1 36 ? 10.656 -30.953 -5.277 1 89 36 TYR B C 1
ATOM 1292 O O . TYR B 1 36 ? 9.922 -30.469 -4.41 1 89 36 TYR B O 1
ATOM 1300 N N . PRO B 1 37 ? 10.32 -32.188 -5.949 1 89.06 37 PRO B N 1
ATOM 1301 C CA . PRO B 1 37 ? 9.094 -32.938 -5.676 1 89.06 37 PRO B CA 1
ATOM 1302 C C . PRO B 1 37 ? 9.18 -33.781 -4.395 1 89.06 37 PRO B C 1
ATOM 1304 O O . PRO B 1 37 ? 8.266 -34.531 -4.098 1 89.06 37 PRO B O 1
ATOM 1307 N N . ASP B 1 38 ? 10.148 -33.469 -3.514 1 85.06 38 ASP B N 1
ATOM 1308 C CA . ASP B 1 38 ? 10.273 -34.25 -2.293 1 85.06 38 ASP B CA 1
ATOM 1309 C C . ASP B 1 38 ? 9.242 -33.844 -1.252 1 85.06 38 ASP B C 1
ATOM 1311 O O . ASP B 1 38 ? 9.258 -32.688 -0.781 1 85.06 38 ASP B O 1
ATOM 1315 N N . PRO B 1 39 ? 8.305 -34.75 -0.918 1 78.56 39 PRO B N 1
ATOM 1316 C CA . PRO B 1 39 ? 7.211 -34.438 -0.003 1 78.56 39 PRO B CA 1
ATOM 1317 C C . PRO B 1 39 ? 7.707 -33.875 1.333 1 78.56 39 PRO B C 1
ATOM 1319 O O . PRO B 1 39 ? 7.07 -33 1.917 1 78.56 39 PRO B O 1
ATOM 1322 N N . GLU B 1 40 ? 8.797 -34.375 1.812 1 78.94 40 GLU B N 1
ATOM 1323 C CA . GLU B 1 40 ? 9.297 -34 3.129 1 78.94 40 GLU B CA 1
ATOM 1324 C C . GLU B 1 40 ? 9.953 -32.625 3.09 1 78.94 40 GLU B C 1
ATOM 1326 O O . GLU B 1 40 ? 9.961 -31.891 4.09 1 78.94 40 GLU B O 1
ATOM 1331 N N . ARG B 1 41 ? 10.414 -32.219 1.944 1 81.12 41 ARG B N 1
ATOM 1332 C CA . ARG B 1 41 ? 11.258 -31.016 1.894 1 81.12 41 ARG B CA 1
ATOM 1333 C C . ARG B 1 41 ? 10.672 -29.969 0.951 1 81.12 41 ARG B C 1
ATOM 1335 O O . ARG B 1 41 ? 11.117 -28.812 0.939 1 81.12 41 ARG B O 1
ATOM 1342 N N . ALA B 1 42 ? 9.688 -30.375 0.18 1 81.69 42 ALA B N 1
ATOM 1343 C CA . ALA B 1 42 ? 9.234 -29.547 -0.926 1 81.69 42 ALA B CA 1
ATOM 1344 C C . ALA B 1 42 ? 8.766 -28.188 -0.426 1 81.69 42 ALA B C 1
ATOM 1346 O O . ALA B 1 42 ? 9.219 -27.141 -0.915 1 81.69 42 ALA B O 1
ATOM 1347 N N . MET B 1 43 ? 7.977 -28.25 0.689 1 85.62 43 MET B N 1
ATOM 1348 C CA . MET B 1 43 ? 7.371 -27 1.136 1 85.62 43 MET B CA 1
ATOM 1349 C C . MET B 1 43 ? 8.438 -26.016 1.594 1 85.62 43 MET B C 1
ATOM 1351 O O . MET B 1 43 ? 8.32 -24.812 1.358 1 85.62 43 MET B O 1
ATOM 1355 N N . ALA B 1 44 ? 9.477 -26.578 2.215 1 87.56 44 ALA B N 1
ATOM 1356 C CA . ALA B 1 44 ? 10.547 -25.719 2.721 1 87.56 44 ALA B CA 1
ATOM 1357 C C . ALA B 1 44 ? 11.305 -25.047 1.576 1 87.56 44 ALA B C 1
ATOM 1359 O O . ALA B 1 44 ? 11.984 -24.047 1.781 1 87.56 44 ALA B O 1
ATOM 1360 N N . SER B 1 45 ? 11.172 -25.594 0.385 1 91 45 SER B N 1
ATOM 1361 C CA . SER B 1 45 ? 11.938 -25.094 -0.757 1 91 45 SER B CA 1
ATOM 1362 C C . SER B 1 45 ? 11.086 -24.203 -1.649 1 91 45 SER B C 1
ATOM 1364 O O . SER B 1 45 ? 11.539 -23.766 -2.709 1 91 45 SER B O 1
ATOM 1366 N N . CYS B 1 46 ? 9.875 -23.922 -1.269 1 94.88 46 CYS B N 1
ATOM 1367 C CA . CYS B 1 46 ? 8.969 -23.156 -2.104 1 94.88 46 CYS B CA 1
ATOM 1368 C C . CYS B 1 46 ? 9.43 -21.703 -2.217 1 94.88 46 CYS B C 1
ATOM 1370 O O . CYS B 1 46 ? 9.859 -21.109 -1.227 1 94.88 46 CYS B O 1
ATOM 1372 N N . PHE B 1 47 ? 9.391 -21.203 -3.422 1 94.75 47 PHE B N 1
ATOM 1373 C CA . PHE B 1 47 ? 9.883 -19.859 -3.635 1 94.75 47 PHE B CA 1
ATOM 1374 C C . PHE B 1 47 ? 8.742 -18.922 -4.039 1 94.75 47 PHE B C 1
ATOM 1376 O O . PHE B 1 47 ? 8.898 -17.703 -4.047 1 94.75 47 PHE B O 1
ATOM 1383 N N . GLU B 1 48 ? 7.613 -19.438 -4.398 1 96.06 48 GLU B N 1
ATOM 1384 C CA . GLU B 1 48 ? 6.434 -18.656 -4.762 1 96.06 48 GLU B CA 1
ATOM 1385 C C . GLU B 1 48 ? 5.152 -19.375 -4.352 1 96.06 48 GLU B C 1
ATOM 1387 O O . GLU B 1 48 ? 5.047 -20.594 -4.488 1 96.06 48 GLU B O 1
ATOM 1392 N N . THR B 1 49 ? 4.258 -18.656 -3.801 1 96.56 49 THR B N 1
ATOM 1393 C CA . THR B 1 49 ? 2.932 -19.172 -3.494 1 96.56 49 THR B CA 1
ATOM 1394 C C . THR B 1 49 ? 1.85 -18.219 -3.984 1 96.56 49 THR B C 1
ATOM 1396 O O . THR B 1 49 ? 1.916 -17 -3.729 1 96.56 49 THR B O 1
ATOM 1399 N N . ILE B 1 50 ? 0.92 -18.734 -4.691 1 97.5 50 ILE B N 1
ATOM 1400 C CA . ILE B 1 50 ? -0.221 -17.969 -5.184 1 97.5 50 ILE B CA 1
ATOM 1401 C C . ILE B 1 50 ? -1.469 -18.328 -4.383 1 97.5 50 ILE B C 1
ATOM 1403 O O . ILE B 1 50 ? -1.82 -19.5 -4.262 1 97.5 50 ILE B O 1
ATOM 1407 N N . ASP B 1 51 ? -2.053 -17.375 -3.77 1 97.12 51 ASP B N 1
ATOM 1408 C CA . ASP B 1 51 ? -3.326 -17.562 -3.08 1 97.12 51 ASP B CA 1
ATOM 1409 C C . ASP B 1 51 ? -4.5 -17.406 -4.043 1 97.12 51 ASP B C 1
ATOM 1411 O O . ASP B 1 51 ? -4.84 -16.281 -4.441 1 97.12 51 ASP B O 1
ATOM 1415 N N . LEU B 1 52 ? -5.16 -18.453 -4.34 1 97.06 52 LEU B N 1
ATOM 1416 C CA . LEU B 1 52 ? -6.234 -18.453 -5.328 1 97.06 52 LEU B CA 1
ATOM 1417 C C . LEU B 1 52 ? -7.465 -17.734 -4.793 1 97.06 52 LEU B C 1
ATOM 1419 O O . LEU B 1 52 ? -8.352 -17.359 -5.562 1 97.06 52 LEU B O 1
ATOM 1423 N N . SER B 1 53 ? -7.551 -17.531 -3.457 1 95.56 53 SER B N 1
ATOM 1424 C CA . SER B 1 53 ? -8.656 -16.766 -2.896 1 95.56 53 SER B CA 1
ATOM 1425 C C . SER B 1 53 ? -8.555 -15.289 -3.268 1 95.56 53 SER B C 1
ATOM 1427 O O . SER B 1 53 ? -9.531 -14.547 -3.168 1 95.56 53 SER B O 1
ATOM 1429 N N . GLU B 1 54 ? -7.328 -14.883 -3.68 1 95.88 54 GLU B N 1
ATOM 1430 C CA . GLU B 1 54 ? -7.09 -13.5 -4.105 1 95.88 54 GLU B CA 1
ATOM 1431 C C . GLU B 1 54 ? -7.195 -13.367 -5.621 1 95.88 54 GLU B C 1
ATOM 1433 O O . GLU B 1 54 ? -6.957 -12.289 -6.168 1 95.88 54 GLU B O 1
ATOM 1438 N N . CYS B 1 55 ? -7.496 -14.477 -6.301 1 96.56 55 CYS B N 1
ATOM 1439 C CA . CYS B 1 55 ? -7.523 -14.492 -7.758 1 96.56 55 CYS B CA 1
ATOM 1440 C C . CYS B 1 55 ? -8.789 -13.836 -8.289 1 96.56 55 CYS B C 1
ATOM 1442 O O . CYS B 1 55 ? -9.891 -14.141 -7.824 1 96.56 55 CYS B O 1
ATOM 1444 N N . ILE B 1 56 ? -8.625 -12.953 -9.266 1 95.88 56 ILE B N 1
ATOM 1445 C CA . ILE B 1 56 ? -9.773 -12.281 -9.859 1 95.88 56 ILE B CA 1
ATOM 1446 C C . ILE B 1 56 ? -10.195 -13 -11.141 1 95.88 56 ILE B C 1
ATOM 1448 O O . ILE B 1 56 ? -11.32 -12.828 -11.609 1 95.88 56 ILE B O 1
ATOM 1452 N N . THR B 1 57 ? -9.297 -13.758 -11.773 1 96.5 57 THR B N 1
ATOM 1453 C CA . THR B 1 57 ? -9.641 -14.578 -12.93 1 96.5 57 THR B CA 1
ATOM 1454 C C . THR B 1 57 ? -10.742 -15.57 -12.578 1 96.5 57 THR B C 1
ATOM 1456 O O . THR B 1 57 ? -10.609 -16.344 -11.633 1 96.5 57 THR B O 1
ATOM 1459 N N . ARG B 1 58 ? -11.828 -15.57 -13.266 1 95 58 ARG B N 1
ATOM 1460 C CA . ARG B 1 58 ? -12.977 -16.422 -12.984 1 95 58 ARG B CA 1
ATOM 1461 C C . ARG B 1 58 ? -12.719 -17.859 -13.438 1 95 58 ARG B C 1
ATOM 1463 O O . ARG B 1 58 ? -13.078 -18.812 -12.742 1 95 58 ARG B O 1
ATOM 1470 N N . GLU B 1 59 ? -12.211 -17.984 -14.633 1 97.38 59 GLU B N 1
ATOM 1471 C CA . GLU B 1 59 ? -11.859 -19.266 -15.219 1 97.38 59 GLU B CA 1
ATOM 1472 C C . GLU B 1 59 ? -10.492 -19.219 -15.898 1 97.38 59 GLU B C 1
ATOM 1474 O O . GLU B 1 59 ? -10.266 -18.375 -16.781 1 97.38 59 GLU B O 1
ATOM 1479 N N . VAL B 1 60 ? -9.594 -20.094 -15.461 1 98.19 60 VAL B N 1
ATOM 1480 C CA . VAL B 1 60 ? -8.266 -20.047 -16.078 1 98.19 60 VAL B CA 1
ATOM 1481 C C . VAL B 1 60 ? -8.242 -20.922 -17.328 1 98.19 60 VAL B C 1
ATOM 1483 O O . VAL B 1 60 ? -8.977 -21.906 -17.406 1 98.19 60 VAL B O 1
ATOM 1486 N N . GLY B 1 61 ? -7.543 -20.609 -18.281 1 97.69 61 GLY B N 1
ATOM 1487 C CA . GLY B 1 61 ? -7.32 -21.328 -19.531 1 97.69 61 GLY B CA 1
ATOM 1488 C C . GLY B 1 61 ? -6.051 -20.891 -20.25 1 97.69 61 GLY B C 1
ATOM 1489 O O . GLY B 1 61 ? -5.164 -20.297 -19.625 1 97.69 61 GLY B O 1
ATOM 1490 N N . LEU B 1 62 ? -5.949 -21.297 -21.5 1 98 62 LEU B N 1
ATOM 1491 C CA . LEU B 1 62 ? -4.785 -20.953 -22.312 1 98 62 LEU B CA 1
ATOM 1492 C C . LEU B 1 62 ? -4.594 -19.453 -22.375 1 98 62 LEU B C 1
ATOM 1494 O O . LEU B 1 62 ? -5.547 -18.703 -22.625 1 98 62 LEU B O 1
ATOM 1498 N N . ALA B 1 63 ? -3.365 -18.969 -22.125 1 98.38 63 ALA B N 1
ATOM 1499 C CA . ALA B 1 63 ? -3.041 -17.547 -22.234 1 98.38 63 ALA B CA 1
ATOM 1500 C C . ALA B 1 63 ? -3.225 -17.047 -23.656 1 98.38 63 ALA B C 1
ATOM 1502 O O . ALA B 1 63 ? -2.883 -17.75 -24.609 1 98.38 63 ALA B O 1
ATOM 1503 N N . PRO B 1 64 ? -3.807 -15.836 -23.797 1 97.12 64 PRO B N 1
ATOM 1504 C CA . PRO B 1 64 ? -3.877 -15.258 -25.141 1 97.12 64 PRO B CA 1
ATOM 1505 C C . PRO B 1 64 ? -2.508 -15.141 -25.797 1 97.12 64 PRO B C 1
ATOM 1507 O O . PRO B 1 64 ? -1.513 -14.859 -25.125 1 97.12 64 PRO B O 1
ATOM 1510 N N . LYS B 1 65 ? -2.494 -15.312 -27.109 1 95.75 65 LYS B N 1
ATOM 1511 C CA . LYS B 1 65 ? -1.249 -15.344 -27.875 1 95.75 65 LYS B CA 1
ATOM 1512 C C . LYS B 1 65 ? -0.522 -14.008 -27.797 1 95.75 65 LYS B C 1
ATOM 1514 O O . LYS B 1 65 ? 0.707 -13.953 -27.875 1 95.75 65 LYS B O 1
ATOM 1519 N N . ASP B 1 66 ? -1.26 -12.906 -27.703 1 97 66 ASP B N 1
ATOM 1520 C CA . ASP B 1 66 ? -0.655 -11.578 -27.625 1 97 66 ASP B CA 1
ATOM 1521 C C . ASP B 1 66 ? -0.009 -11.344 -26.266 1 97 66 ASP B C 1
ATOM 1523 O O . ASP B 1 66 ? 0.758 -10.398 -26.078 1 97 66 ASP B O 1
ATOM 1527 N N . VAL B 1 67 ? -0.298 -12.164 -25.25 1 96.5 67 VAL B N 1
ATOM 1528 C CA . VAL B 1 67 ? 0.285 -12.07 -23.922 1 96.5 67 VAL B CA 1
ATOM 1529 C C . VAL B 1 67 ? 1.49 -13.008 -23.828 1 96.5 67 VAL B C 1
ATOM 1531 O O . VAL B 1 67 ? 2.527 -12.633 -23.266 1 96.5 67 VAL B O 1
ATOM 1534 N N . CYS B 1 68 ? 1.358 -14.156 -24.297 1 97.5 68 CYS B N 1
ATOM 1535 C CA . CYS B 1 68 ? 2.414 -15.156 -24.172 1 97.5 68 CYS B CA 1
ATOM 1536 C C . CYS B 1 68 ? 2.391 -16.109 -25.359 1 97.5 68 CYS B C 1
ATOM 1538 O O . CYS B 1 68 ? 1.349 -16.688 -25.672 1 97.5 68 CYS B O 1
ATOM 1540 N N . VAL B 1 69 ? 3.549 -16.359 -26 1 96.06 69 VAL B N 1
ATOM 1541 C CA . VAL B 1 69 ? 3.656 -17.203 -27.188 1 96.06 69 VAL B CA 1
ATOM 1542 C C . VAL B 1 69 ? 4.062 -18.609 -26.766 1 96.06 69 VAL B C 1
ATOM 1544 O O . VAL B 1 69 ? 3.98 -19.547 -27.562 1 96.06 69 VAL B O 1
ATOM 1547 N N . ARG B 1 70 ? 4.5 -18.781 -25.562 1 97.44 70 ARG B N 1
ATOM 1548 C CA . ARG B 1 70 ? 4.871 -20.109 -25.078 1 97.44 70 ARG B CA 1
ATOM 1549 C C . ARG B 1 70 ? 3.666 -21.031 -25.047 1 97.44 70 ARG B C 1
ATOM 1551 O O . ARG B 1 70 ? 2.609 -20.688 -24.516 1 97.44 70 ARG B O 1
ATOM 1558 N N . THR B 1 71 ? 3.832 -22.234 -25.625 1 97.38 71 THR B N 1
ATOM 1559 C CA . THR B 1 71 ? 2.736 -23.188 -25.75 1 97.38 71 THR B CA 1
ATOM 1560 C C . THR B 1 71 ? 2.273 -23.672 -24.391 1 97.38 71 THR B C 1
ATOM 1562 O O . THR B 1 71 ? 3.066 -23.734 -23.438 1 97.38 71 THR B O 1
ATOM 1565 N N . ASP B 1 72 ? 1.042 -24.016 -24.281 1 98.44 72 ASP B N 1
ATOM 1566 C CA . ASP B 1 72 ? 0.419 -24.641 -23.109 1 98.44 72 ASP B CA 1
ATOM 1567 C C . ASP B 1 72 ? 0.625 -23.797 -21.859 1 98.44 72 ASP B C 1
ATOM 1569 O O . ASP B 1 72 ? 0.94 -24.328 -20.797 1 98.44 72 ASP B O 1
ATOM 1573 N N . THR B 1 73 ? 0.578 -22.469 -22.031 1 98.81 73 THR B N 1
ATOM 1574 C CA . THR B 1 73 ? 0.726 -21.516 -20.938 1 98.81 73 THR B CA 1
ATOM 1575 C C . THR B 1 73 ? -0.638 -21.047 -20.438 1 98.81 73 THR B C 1
ATOM 1577 O O . THR B 1 73 ? -1.495 -20.656 -21.234 1 98.81 73 THR B O 1
ATOM 1580 N N . VAL B 1 74 ? -0.837 -21.141 -19.141 1 98.75 74 VAL B N 1
ATOM 1581 C CA . VAL B 1 74 ? -2.051 -20.688 -18.453 1 98.75 74 VAL B CA 1
ATOM 1582 C C . VAL B 1 74 ? -1.818 -19.312 -17.844 1 98.75 74 VAL B C 1
ATOM 1584 O O . VAL B 1 74 ? -0.744 -19.031 -17.312 1 98.75 74 VAL B O 1
ATOM 1587 N N . MET B 1 75 ? -2.809 -18.453 -17.875 1 98.5 75 MET B N 1
ATOM 1588 C CA . MET B 1 75 ? -2.717 -17.125 -17.297 1 98.5 75 MET B CA 1
ATOM 1589 C C . MET B 1 75 ? -3.73 -16.953 -16.172 1 98.5 75 MET B C 1
ATOM 1591 O O . MET B 1 75 ? -4.883 -17.375 -16.297 1 98.5 75 MET B O 1
ATOM 1595 N N . LEU B 1 76 ? -3.262 -16.422 -15.031 1 97.62 76 LEU B N 1
ATOM 1596 C CA . LEU B 1 76 ? -4.215 -16 -14.016 1 97.62 76 LEU B CA 1
ATOM 1597 C C . LEU B 1 76 ? -3.768 -14.695 -13.352 1 97.62 76 LEU B C 1
ATOM 1599 O O . LEU B 1 76 ? -2.582 -14.359 -13.383 1 97.62 76 LEU B O 1
ATOM 1603 N N . GLU B 1 77 ? -4.727 -13.938 -12.961 1 97.81 77 GLU B N 1
ATOM 1604 C C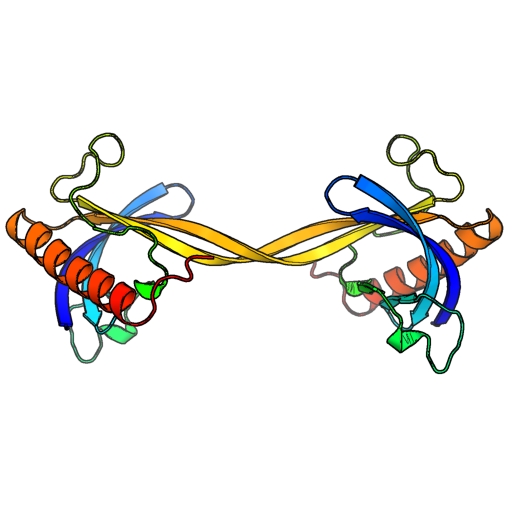A . GLU B 1 77 ? -4.5 -12.648 -12.297 1 97.81 77 GLU B CA 1
ATOM 1605 C C . GLU B 1 77 ? -5.035 -12.664 -10.867 1 97.81 77 GLU B C 1
ATOM 1607 O O . GLU B 1 77 ? -6.152 -13.117 -10.625 1 97.81 77 GLU B O 1
ATOM 1612 N N . CYS B 1 78 ? -4.227 -12.195 -9.93 1 97.06 78 CYS B N 1
ATOM 1613 C CA . CYS B 1 78 ? -4.605 -12.141 -8.523 1 97.06 78 CYS B CA 1
ATOM 1614 C C . CYS B 1 78 ? -4.301 -10.766 -7.93 1 97.06 78 CYS B C 1
ATOM 1616 O O . CYS B 1 78 ? -3.434 -10.047 -8.438 1 97.06 78 CYS B O 1
ATOM 1618 N N . ARG B 1 79 ? -5.113 -10.438 -6.895 1 95.12 79 ARG B N 1
ATOM 1619 C CA . ARG B 1 79 ? -4.785 -9.242 -6.117 1 95.12 79 ARG B CA 1
ATOM 1620 C C . ARG B 1 79 ? -3.654 -9.523 -5.133 1 95.12 79 ARG B C 1
ATOM 1622 O O . ARG B 1 79 ? -3.609 -10.594 -4.52 1 95.12 79 ARG B O 1
ATOM 1629 N N . ARG B 1 80 ? -2.73 -8.664 -5.051 1 92.5 80 ARG B N 1
ATOM 1630 C CA . ARG B 1 80 ? -1.68 -8.719 -4.039 1 92.5 80 ARG B CA 1
ATOM 1631 C C . ARG B 1 80 ? -1.608 -7.406 -3.258 1 92.5 80 ARG B C 1
ATOM 1633 O O . ARG B 1 80 ? -1.555 -6.328 -3.852 1 92.5 80 ARG B O 1
ATOM 1640 N N . VAL B 1 81 ? -1.858 -7.555 -1.966 1 87.62 81 VAL B N 1
ATOM 1641 C CA . VAL B 1 81 ? -1.812 -6.387 -1.091 1 87.62 81 VAL B CA 1
ATOM 1642 C C . VAL B 1 81 ? -0.362 -6.051 -0.754 1 87.62 81 VAL B C 1
ATOM 1644 O O . VAL B 1 81 ? 0.401 -6.918 -0.328 1 87.62 81 VAL B O 1
ATOM 1647 N N . GLY B 1 82 ? 0.06 -4.949 -1.126 1 84 82 GLY B N 1
ATOM 1648 C CA . GLY B 1 82 ? 1.385 -4.457 -0.781 1 84 82 GLY B CA 1
ATOM 1649 C C . GLY B 1 82 ? 1.353 -3.168 0.02 1 84 82 GLY B C 1
ATOM 1650 O O . GLY B 1 82 ? 0.28 -2.619 0.281 1 84 82 GLY B O 1
ATOM 1651 N N . ILE B 1 83 ? 2.463 -2.98 0.667 1 83.56 83 ILE B N 1
ATOM 1652 C CA . ILE B 1 83 ? 2.664 -1.729 1.391 1 83.56 83 ILE B CA 1
ATOM 1653 C C . ILE B 1 83 ? 3.197 -0.662 0.437 1 83.56 83 ILE B C 1
ATOM 1655 O O . ILE B 1 83 ? 4.113 -0.922 -0.347 1 83.56 83 ILE B O 1
ATOM 1659 N N . GLU B 1 84 ? 2.387 0.445 0.28 1 86.38 84 GLU B N 1
ATOM 1660 C CA . GLU B 1 84 ? 2.873 1.583 -0.496 1 86.38 84 GLU B CA 1
ATOM 1661 C C . GLU B 1 84 ? 3.146 2.785 0.401 1 86.38 84 GLU B C 1
ATOM 1663 O O . GLU B 1 84 ? 2.414 3.031 1.361 1 86.38 84 GLU B O 1
ATOM 1668 N N . THR B 1 85 ? 4.309 3.283 0.169 1 90.56 85 THR B N 1
ATOM 1669 C CA . THR B 1 85 ? 4.625 4.539 0.84 1 90.56 85 THR B CA 1
ATOM 1670 C C . THR B 1 85 ? 4.395 5.727 -0.094 1 90.56 85 THR B C 1
ATOM 1672 O O . THR B 1 85 ? 4.836 5.711 -1.245 1 90.56 85 THR B O 1
ATOM 1675 N N . GLU B 1 86 ? 3.494 6.613 0.253 1 90.5 86 GLU B N 1
ATOM 1676 C CA . GLU B 1 86 ? 3.271 7.836 -0.516 1 90.5 86 GLU B CA 1
ATOM 1677 C C . GLU B 1 86 ? 3.758 9.06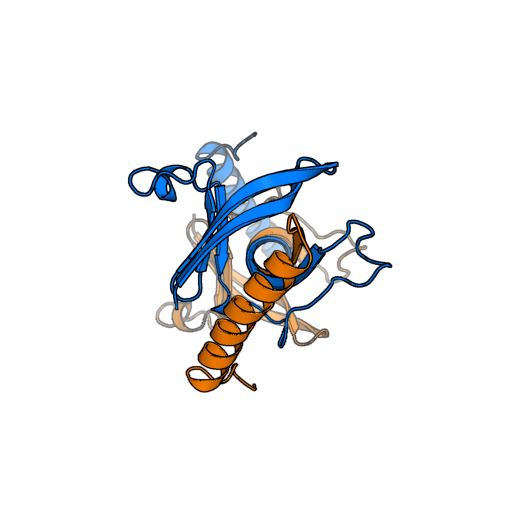2 0.246 1 90.5 86 GLU B C 1
ATOM 1679 O O . GLU B 1 86 ? 3.811 9.055 1.478 1 90.5 86 GLU B O 1
ATOM 1684 N N . ILE B 1 87 ? 4.258 10.086 -0.48 1 94.81 87 ILE B N 1
ATOM 1685 C CA . ILE B 1 87 ? 4.602 11.375 0.104 1 94.81 87 ILE B CA 1
ATOM 1686 C C . ILE B 1 87 ? 3.367 12.273 0.135 1 94.81 87 ILE B C 1
ATOM 1688 O O . ILE B 1 87 ? 2.736 12.508 -0.898 1 94.81 87 ILE B O 1
ATOM 1692 N N . ILE B 1 88 ? 2.965 12.672 1.323 1 94.81 88 ILE B N 1
ATOM 1693 C CA . ILE B 1 88 ? 1.82 13.562 1.487 1 94.81 88 ILE B CA 1
ATOM 1694 C C . ILE B 1 88 ? 2.305 14.969 1.83 1 94.81 88 ILE B C 1
ATOM 1696 O O . ILE B 1 88 ? 3.166 15.141 2.697 1 94.81 88 ILE B O 1
ATOM 1700 N N . ARG B 1 89 ? 1.792 15.945 1.095 1 97.06 89 ARG B N 1
ATOM 1701 C CA . ARG B 1 89 ? 2.072 17.359 1.361 1 97.06 89 ARG B CA 1
ATOM 1702 C C . ARG B 1 89 ? 0.991 17.969 2.242 1 97.06 89 ARG B C 1
ATOM 1704 O O . ARG B 1 89 ? -0.201 17.828 1.963 1 97.06 89 ARG B O 1
ATOM 1711 N N . TYR B 1 90 ? 1.358 18.609 3.26 1 98.19 90 TYR B N 1
ATOM 1712 C CA . TYR B 1 90 ? 0.454 19.344 4.148 1 98.19 90 TYR B CA 1
ATOM 1713 C C . TYR B 1 90 ? 0.645 20.844 4.02 1 98.19 90 TYR B C 1
ATOM 1715 O O . TYR B 1 90 ? 1.777 21.328 3.975 1 98.19 90 TYR B O 1
ATOM 1723 N N . LEU B 1 91 ? -0.45 21.562 3.836 1 98.69 91 LEU B N 1
ATOM 1724 C CA . LEU B 1 91 ? -0.468 23.016 3.885 1 98.69 91 LEU B CA 1
ATOM 1725 C C . LEU B 1 91 ? -1.197 23.516 5.129 1 98.69 91 LEU B C 1
ATOM 1727 O O . LEU B 1 91 ? -2.359 23.156 5.352 1 98.69 91 LEU B O 1
ATOM 1731 N N . LEU B 1 92 ? -0.499 24.25 5.969 1 98.81 92 LEU B N 1
ATOM 1732 C CA . LEU B 1 92 ? -0.993 24.781 7.238 1 98.81 92 LEU B CA 1
ATOM 1733 C C . LEU B 1 92 ? -0.936 26.297 7.258 1 98.81 92 LEU B C 1
ATOM 1735 O O . LEU B 1 92 ? 0.149 26.891 7.254 1 98.81 92 LEU B O 1
ATOM 1739 N N . SER B 1 93 ? -2.051 26.938 7.348 1 98.81 93 SER B N 1
ATOM 1740 C CA . SER B 1 93 ? -2.096 28.391 7.324 1 98.81 93 SER B CA 1
ATOM 1741 C C . SER B 1 93 ? -2.32 28.969 8.719 1 98.81 93 SER B C 1
ATOM 1743 O O . SER B 1 93 ? -3.219 28.516 9.438 1 98.81 93 SER B O 1
ATOM 1745 N N . ALA B 1 94 ? -1.49 29.891 9.109 1 98.81 94 ALA B N 1
ATOM 1746 C CA . ALA B 1 94 ? -1.651 30.594 10.367 1 98.81 94 ALA B CA 1
ATOM 1747 C C . ALA B 1 94 ? -2.434 31.891 10.172 1 98.81 94 ALA B C 1
ATOM 1749 O O . ALA B 1 94 ? -2.496 32.438 9.062 1 98.81 94 ALA B O 1
ATOM 1750 N N . ASP B 1 95 ? -3.023 32.375 11.242 1 98.12 95 ASP B N 1
ATOM 1751 C CA . ASP B 1 95 ? -3.836 33.594 11.164 1 98.12 95 ASP B CA 1
ATOM 1752 C C . ASP B 1 95 ? -2.959 34.844 11.047 1 98.12 95 ASP B C 1
ATOM 1754 O O . ASP B 1 95 ? -3.445 35.906 10.695 1 98.12 95 ASP B O 1
ATOM 1758 N N . SER B 1 96 ? -1.665 34.781 11.438 1 98.31 96 SER B N 1
ATOM 1759 C CA . SER B 1 96 ? -0.757 35.906 11.375 1 98.31 96 SER B CA 1
ATOM 1760 C C . SER B 1 96 ? 0.676 35.469 11.117 1 98.31 96 SER B C 1
ATOM 1762 O O . SER B 1 96 ? 1.003 34.281 11.266 1 98.31 96 SER B O 1
ATOM 1764 N N . LEU B 1 97 ? 1.505 36.469 10.711 1 98.38 97 LEU B N 1
ATOM 1765 C CA . LEU B 1 97 ? 2.932 36.25 10.523 1 98.38 97 LEU B CA 1
ATOM 1766 C C . LEU B 1 97 ? 3.572 35.719 11.797 1 98.38 97 LEU B C 1
ATOM 1768 O O . LEU B 1 97 ? 4.355 34.75 11.758 1 98.38 97 LEU B O 1
ATOM 1772 N N . GLN B 1 98 ? 3.26 36.375 12.867 1 98.44 98 GLN B N 1
ATOM 1773 C CA . GLN B 1 98 ? 3.824 36 14.156 1 98.44 98 GLN B CA 1
ATOM 1774 C C . GLN B 1 98 ? 3.506 34.562 14.484 1 98.44 98 GLN B C 1
ATOM 1776 O O . GLN B 1 98 ? 4.387 33.781 14.898 1 98.44 98 GLN B O 1
ATOM 1781 N N . GLU B 1 99 ? 2.246 34.156 14.312 1 98.44 99 GLU B N 1
ATOM 1782 C CA . GLU B 1 99 ? 1.834 32.781 14.594 1 98.44 99 GLU B CA 1
ATOM 1783 C C . GLU B 1 99 ? 2.516 31.781 13.656 1 98.44 99 GLU B C 1
ATOM 1785 O O . GLU B 1 99 ? 2.908 30.688 14.07 1 98.44 99 GLU B O 1
ATOM 1790 N N . ARG B 1 100 ? 2.604 32.156 12.383 1 98.75 100 ARG B N 1
ATOM 1791 C CA . ARG B 1 100 ? 3.291 31.281 11.438 1 98.75 100 ARG B CA 1
ATOM 1792 C C . ARG B 1 100 ? 4.73 31.031 11.867 1 98.75 100 ARG B C 1
ATOM 1794 O O . ARG B 1 100 ? 5.191 29.891 11.875 1 98.75 100 ARG B O 1
ATOM 1801 N N . LEU B 1 101 ? 5.41 32.094 12.258 1 98.62 101 LEU B N 1
ATOM 1802 C CA . LEU B 1 101 ? 6.805 32 12.672 1 98.62 101 LEU B CA 1
ATOM 1803 C C . LEU B 1 101 ? 6.93 31.141 13.93 1 98.62 101 LEU B C 1
ATOM 1805 O O . LEU B 1 101 ? 7.871 30.344 14.055 1 98.62 101 LEU B O 1
ATOM 1809 N N . GLU B 1 102 ? 6.023 31.297 14.828 1 98.44 102 GLU B N 1
ATOM 1810 C CA . GLU B 1 102 ? 6.027 30.5 16.047 1 98.44 102 GLU B CA 1
ATOM 1811 C C . GLU B 1 102 ? 5.859 29.016 15.734 1 98.44 102 GLU B C 1
ATOM 1813 O O . GLU B 1 102 ? 6.609 28.172 16.234 1 98.44 102 GLU B O 1
ATOM 1818 N N . TRP B 1 103 ? 4.895 28.688 14.922 1 98.75 103 TRP B N 1
ATOM 1819 C CA . TRP B 1 103 ? 4.664 27.297 14.539 1 98.75 103 TRP B CA 1
ATOM 1820 C C . TRP B 1 103 ? 5.875 26.734 13.82 1 98.75 103 TRP B C 1
ATOM 1822 O O . TRP B 1 103 ? 6.309 25.609 14.109 1 98.75 103 TRP B O 1
ATOM 1832 N N . CYS B 1 104 ? 6.426 27.484 12.867 1 98.75 104 CYS B N 1
ATOM 1833 C CA . CYS B 1 104 ? 7.637 27.031 12.188 1 98.75 104 CYS B CA 1
ATOM 1834 C C . CYS B 1 104 ? 8.742 26.734 13.188 1 98.75 104 CYS B C 1
ATOM 1836 O O . CYS B 1 104 ? 9.43 25.719 13.07 1 98.75 104 CYS B O 1
ATOM 1838 N N . HIS B 1 105 ? 8.859 27.625 14.148 1 98.56 105 HIS B N 1
ATOM 1839 C CA . HIS B 1 105 ? 9.906 27.484 15.156 1 98.56 105 HIS B CA 1
ATOM 1840 C C . HIS B 1 105 ? 9.758 26.156 15.914 1 98.56 105 HIS B C 1
ATOM 1842 O O . HIS B 1 105 ? 10.703 25.375 16 1 98.56 105 HIS B O 1
ATOM 1848 N N . TYR B 1 106 ? 8.594 25.906 16.406 1 98.56 106 TYR B N 1
ATOM 1849 C CA . TYR B 1 106 ? 8.359 24.719 17.219 1 98.56 106 TYR B CA 1
ATOM 1850 C C . TYR B 1 106 ? 8.445 23.453 16.375 1 98.56 106 TYR B C 1
ATOM 1852 O O . TYR B 1 106 ? 9.023 22.453 16.797 1 98.56 106 TYR B O 1
ATOM 1860 N N . ILE B 1 107 ? 7.852 23.422 15.18 1 98.5 107 ILE B N 1
ATOM 1861 C CA . ILE B 1 107 ? 7.895 22.25 14.297 1 98.5 107 ILE B CA 1
ATOM 1862 C C . ILE B 1 107 ? 9.336 21.953 13.914 1 98.5 107 ILE B C 1
ATOM 1864 O O . ILE B 1 107 ? 9.773 20.797 13.977 1 98.5 107 ILE B O 1
ATOM 1868 N N . ASN B 1 108 ? 10.094 22.984 13.578 1 98.44 108 ASN B N 1
ATOM 1869 C CA . ASN B 1 108 ? 11.484 22.781 13.195 1 98.44 108 ASN B CA 1
ATOM 1870 C C . ASN B 1 108 ? 12.328 22.297 14.367 1 98.44 108 ASN B C 1
ATOM 1872 O O . ASN B 1 108 ? 13.258 21.5 14.18 1 98.44 108 ASN B O 1
ATOM 1876 N N . LYS B 1 109 ? 12.008 22.828 15.516 1 97.75 109 LYS B N 1
ATOM 1877 C CA . LYS B 1 109 ? 12.695 22.328 16.703 1 97.75 109 LYS B CA 1
ATOM 1878 C C . LYS B 1 109 ? 12.484 20.828 16.859 1 97.75 109 LYS B C 1
ATOM 1880 O O . LYS B 1 109 ? 13.43 20.078 17.141 1 97.75 109 LYS B O 1
ATOM 1885 N N . VAL B 1 110 ? 11.242 20.359 16.703 1 97.31 110 VAL B N 1
ATOM 1886 C CA . VAL B 1 110 ? 10.914 18.938 16.812 1 97.31 110 VAL B CA 1
ATOM 1887 C C . VAL B 1 110 ? 11.625 18.156 15.703 1 97.31 110 VAL B C 1
ATOM 1889 O O . VAL B 1 110 ? 12.234 17.125 15.961 1 97.31 110 VAL B O 1
ATOM 1892 N N . LEU B 1 111 ? 11.578 18.641 14.43 1 97.19 111 LEU B N 1
ATOM 1893 C CA . LEU B 1 111 ? 12.227 17.969 13.305 1 97.19 111 LEU B CA 1
ATOM 1894 C C . LEU B 1 111 ? 13.727 17.828 13.547 1 97.19 111 LEU B C 1
ATOM 1896 O O . LEU B 1 111 ? 14.305 16.766 13.25 1 97.19 111 LEU B O 1
ATOM 1900 N N . ASN B 1 112 ? 14.336 18.859 14.109 1 96.25 112 ASN B N 1
ATOM 1901 C CA . ASN B 1 112 ? 15.766 18.812 14.406 1 96.25 112 ASN B CA 1
ATOM 1902 C C . ASN B 1 112 ? 16.094 17.797 15.484 1 96.25 112 ASN B C 1
ATOM 1904 O O . ASN B 1 112 ? 17.078 17.078 15.391 1 96.25 112 ASN B O 1
ATOM 1908 N N . LEU B 1 113 ? 15.273 17.797 16.516 1 95.06 113 LEU B N 1
ATOM 1909 C CA . LEU B 1 113 ? 15.453 16.828 17.594 1 95.06 113 LEU B CA 1
ATOM 1910 C C . LEU B 1 113 ? 15.336 15.398 17.078 1 95.06 113 LEU B C 1
ATOM 1912 O O . LEU B 1 113 ? 16.109 14.523 17.469 1 95.06 113 LEU B O 1
ATOM 1916 N N . LEU B 1 114 ? 14.398 15.125 16.25 1 94.75 114 LEU B N 1
ATOM 1917 C CA . LEU B 1 114 ? 14.18 13.805 15.672 1 94.75 114 LEU B CA 1
ATOM 1918 C C . LEU B 1 114 ? 15.383 13.375 14.836 1 94.75 114 LEU B C 1
ATOM 1920 O O . LEU B 1 114 ? 15.766 12.203 14.852 1 94.75 114 LEU B O 1
ATOM 1924 N N . ARG B 1 115 ? 15.961 14.305 14.133 1 92.25 115 ARG B N 1
ATOM 1925 C CA . ARG B 1 115 ? 17.109 14 13.281 1 92.25 115 ARG B CA 1
ATOM 1926 C C . ARG B 1 115 ? 18.359 13.719 14.109 1 92.25 115 ARG B C 1
ATOM 1928 O O . ARG B 1 115 ? 19.219 12.945 13.703 1 92.25 115 ARG B O 1
ATOM 1935 N N . LEU B 1 116 ? 18.391 14.312 15.25 1 90.69 116 LEU B N 1
ATOM 1936 C CA . LEU B 1 116 ? 19.531 14.094 16.141 1 90.69 116 LEU B CA 1
ATOM 1937 C C . LEU B 1 116 ? 19.422 12.727 16.812 1 90.69 116 LEU B C 1
ATOM 1939 O O . LEU B 1 116 ? 20.453 12.07 17.047 1 90.69 116 LEU B O 1
ATOM 1943 N N . TRP B 1 117 ? 18.281 12.289 17.219 1 84.88 117 TRP B N 1
ATOM 1944 C CA . TRP B 1 117 ? 18.094 11.031 17.938 1 84.88 117 TRP B CA 1
ATOM 1945 C C . TRP B 1 117 ? 18.031 9.859 16.969 1 84.88 117 TRP B C 1
ATOM 1947 O O . TRP B 1 117 ? 18.484 8.758 17.281 1 84.88 117 TRP B O 1
ATOM 1957 N N . ASN B 1 118 ? 17.234 9.852 15.938 1 71.06 118 ASN B N 1
ATOM 1958 C CA . ASN B 1 118 ? 17.172 8.812 14.922 1 71.06 118 ASN B CA 1
ATOM 1959 C C . ASN B 1 118 ? 17.688 9.32 13.578 1 71.06 118 ASN B C 1
ATOM 1961 O O . ASN B 1 118 ? 16.906 9.703 12.711 1 71.06 118 ASN B O 1
ATOM 1965 N N . PRO B 1 119 ? 19.031 9.469 13.516 1 55.62 119 PRO B N 1
ATOM 1966 C CA . PRO B 1 119 ? 19.516 9.992 12.242 1 55.62 119 PRO B CA 1
ATOM 1967 C C . PRO B 1 119 ? 18.875 9.297 11.039 1 55.62 119 PRO B C 1
ATOM 1969 O O . PRO B 1 119 ? 18.5 8.125 11.125 1 55.62 119 PRO B O 1
ATOM 1972 N N . VAL B 1 120 ? 17.828 9.945 10.508 1 52.81 120 VAL B N 1
ATOM 1973 C CA . VAL B 1 120 ? 17.188 9.398 9.32 1 52.81 120 VAL B CA 1
ATOM 1974 C C . VAL B 1 120 ? 18.078 8.336 8.68 1 52.81 120 VAL B C 1
ATOM 1976 O O . VAL B 1 120 ? 19.281 8.547 8.523 1 52.81 120 VAL B O 1
ATOM 1979 N N . ASN B 1 121 ? 17.625 7.145 8.68 1 42.72 121 ASN B N 1
ATOM 1980 C CA . ASN B 1 121 ? 18.328 6.035 8.055 1 42.72 121 ASN B CA 1
ATOM 1981 C C . ASN B 1 121 ? 19 6.465 6.746 1 42.72 121 ASN B C 1
ATOM 1983 O O . ASN B 1 121 ? 18.312 6.805 5.777 1 42.72 121 ASN B O 1
ATOM 1987 N N . LYS B 1 122 ? 20 7.199 6.77 1 39.88 122 LYS B N 1
ATOM 1988 C CA . LYS B 1 122 ? 20.938 7.379 5.66 1 39.88 122 LYS B CA 1
ATOM 1989 C C . LYS B 1 122 ? 21.203 6.055 4.945 1 39.88 122 LYS B C 1
ATOM 1991 O O . LYS B 1 122 ? 22 5.246 5.406 1 39.88 122 LYS B O 1
ATOM 1996 N N . THR B 1 123 ? 20.156 5.156 4.715 1 29.05 123 THR B N 1
ATOM 1997 C CA . THR B 1 123 ? 20.672 4.219 3.725 1 29.05 123 THR B CA 1
ATOM 1998 C C . THR B 1 123 ? 20.641 4.832 2.328 1 29.05 123 THR B C 1
ATOM 2000 O O . THR B 1 123 ? 19.703 5.555 1.985 1 29.05 123 THR B O 1
#

InterPro domains:
  IPR001849 Pleckstrin homology domain [PF00169] (2-111)
  IPR001849 Pleckstrin homology domain [PS50003] (1-112)
  IPR001849 Pleckstrin homology domain [SM00233] (1-114)
  IPR011993 PH-like domain superfamily [G3DSA:2.30.29.30] (1-118)
  IPR037840 Anillin, PH domain [cd01263] (1-115)
  IPR051364 Cytokinesis and Rho signaling-related protein [PTHR21538] (2-118)

Sequence (246 aa):
IRHEGFLTLFQEIGGFGAWKRAWCILKGHHLSFCCYPDPERAMASCFETIDLSECITREVGLAPKDVCVRTDTVMLECRRVGIETEIIRYLLSADSLQERLEWCHYINKVLNLLRLWNPVNKTIRHEGFLTLFQEIGGFGAWKRAWCILKGHHLSFCCYPDPERAMASCFETIDLSECITREVGLAPKDVCVRTDTVMLECRRVGIETEIIRYLLSADSLQERLEWCHYINKVLNLLRLWNPVNKT

Organism: Rhodnius prolixus (NCBI:txid13249)